Protein 6FXD (pdb70)

Foldseek 3Di:
DDDDDDDFQKKKKKWKKQFPPVLQVVVVVCLVVLCVQLVPQPFWDDWDWDDDDRIIMIITMGRHLVSVVVSCVSCVVVCVVCVPGTDTPAMEMEGAPVRVVVVCVVCVVVVHHYHHDDDDDDDVVPPD/DAKKKKKWKKQFDPVLQVVVVVCLVVLVVQLVVQPQWDAWDWDDDRRIIMIITMGNHLVSVVVSCVSCVVVCVVCVVGIDGPAMEMEGAPVRVVVVCVVCVVVVHHYHHDDDDDDDPVDDD

Sequence (249 aa):
VLFQGPMNRTCMAMPYFEIPERHLEAFKAYCAVFIEKTSKEPGCLYYGFSSFNGTQGHCREVYSDAQGLLNHLVNIAELNSEAFHLASIVRYEVHGPREELDKLRGPLAFMKPQFFELEQCFSRPSVVANRTCMAMPYFEIPERHLEAFKAYCAVFIEKTSKEPGCLYYGFSFNGTQGHCREVYSDAQGLLNHLVNIAELNSEAFHLASIVRYEVHGPREELDKLRGPLAFMKPQFFELEQCFSRPSVVA

B-factor: mean 35.32, std 12.67, range [17.77, 85.14]

Radius of gyration: 17.62 Å; Cα contacts (8 Å, |Δi|>4): 506; chains: 2; bounding box: 43×40×52 Å

Secondary structure (DSSP, 8-state):
-----PPP--EEEEEEEE--GGGHHHHHHHHHHHHHHHTT-TTEEEEEEEEETTEEEEEEEESSHHHHHHHHHHHHHHHHHSGGG-EEEEEEEEE-HHHHTTTTTTTGGG--EEEEEEEEEE-TTT--/---EEEEEEEE--GGGHHHHHHHHHHHHHHHTT-TTEEEEEEEEETTEEEEEEEESSHHHHHHHHHHTHHHHHHHTTS-EEEEEEEEE-HHHHTTTTTTTGGG--EEEEEEEEEE-TT---

InterPro domains:
  IPR011008 Dimeric alpha-beta barrel [SSF54909] (8-65)

Structure (mmCIF, N/CA/C/O backbone):
data_6FXD
#
_entry.id   6FXD
#
_cell.length_a   42.330
_cell.length_b   80.090
_cell.length_c   78.820
_cell.angle_alpha   90.00
_cell.angle_beta   101.26
_cell.angle_gamma   90.00
#
_symmetry.space_group_name_H-M   'C 1 2 1'
#
loop_
_entity.id
_entity.type
_entity.pdbx_description
1 polymer MupZ
2 water water
#
loop_
_atom_site.group_PDB
_atom_site.id
_atom_site.type_symbol
_atom_site.label_atom_id
_atom_site.label_alt_id
_atom_site.label_comp_id
_atom_site.label_asym_id
_atom_site.label_entity_id
_atom_site.label_seq_id
_atom_site.pdbx_PDB_ins_code
_atom_site.Cartn_x
_atom_site.Cartn_y
_atom_site.Cartn_z
_atom_site.occupancy
_atom_site.B_iso_or_equiv
_atom_site.auth_seq_id
_atom_site.auth_comp_id
_atom_site.auth_asym_id
_atom_site.auth_atom_id
_atom_site.pdbx_PDB_model_num
ATOM 1 N N . VAL A 1 14 ? 47.324 19.988 121.241 1.00 46.96 -5 VAL A N 1
ATOM 2 C CA . VAL A 1 14 ? 45.962 19.470 121.315 1.00 43.49 -5 VAL A CA 1
ATOM 3 C C . VAL A 1 14 ? 45.786 18.299 120.353 1.00 39.32 -5 VAL A C 1
ATOM 4 O O . VAL A 1 14 ? 46.318 18.317 119.243 1.00 39.44 -5 VAL A O 1
ATOM 8 N N . LEU A 1 15 ? 45.055 17.271 120.786 1.00 35.33 -4 LEU A N 1
ATOM 9 C CA . LEU A 1 15 ? 44.972 16.015 120.048 1.00 33.21 -4 LEU A CA 1
ATOM 10 C C . LEU A 1 15 ? 43.543 15.496 120.097 1.00 32.65 -4 LEU A C 1
ATOM 11 O O . LEU A 1 15 ? 42.978 15.337 121.182 1.00 31.48 -4 LEU A O 1
ATOM 16 N N . PHE A 1 16 ? 42.961 15.248 118.922 1.00 30.92 -3 PHE A N 1
ATOM 17 C CA . PHE A 1 16 ? 41.635 14.657 118.796 1.00 32.39 -3 PHE A CA 1
ATOM 18 C C . PHE A 1 16 ? 41.752 13.248 118.231 1.00 31.87 -3 PHE A C 1
ATOM 19 O O . PHE A 1 16 ? 42.466 13.025 117.248 1.00 32.48 -3 PHE A O 1
ATOM 27 N N . GLN A 1 17 ? 41.031 12.306 118.843 1.00 29.53 -2 GLN A N 1
ATOM 28 C CA . GLN A 1 17 ? 41.111 10.896 118.485 1.00 28.43 -2 GLN A CA 1
ATOM 29 C C . GLN A 1 17 ? 39.707 10.304 118.499 1.00 27.69 -2 GLN A C 1
ATOM 30 O O . GLN A 1 17 ? 38.896 10.631 119.365 1.00 28.34 -2 GLN A O 1
ATOM 36 N N . GLY A 1 18 ? 39.415 9.435 117.537 1.00 29.04 -1 GLY A N 1
ATOM 37 C CA . GLY A 1 18 ? 38.122 8.809 117.473 1.00 29.18 -1 GLY A CA 1
ATOM 38 C C . GLY A 1 18 ? 38.031 7.867 116.294 1.00 29.33 -1 GLY A C 1
ATOM 39 O O . GLY A 1 18 ? 38.952 7.765 115.484 1.00 30.14 -1 GLY A O 1
ATOM 40 N N . PRO A 1 19 ? 36.913 7.163 116.178 1.00 28.89 0 PRO A N 1
ATOM 41 C CA . PRO A 1 19 ? 36.809 6.105 115.166 1.00 29.34 0 PRO A CA 1
ATOM 42 C C . PRO A 1 19 ? 36.699 6.662 113.757 1.00 28.96 0 PRO A C 1
ATOM 43 O O . PRO A 1 19 ? 36.175 7.756 113.529 1.00 29.79 0 PRO A O 1
ATOM 47 N N . MET A 1 20 ? 37.221 5.892 112.809 1.00 28.90 1 MET A N 1
ATOM 48 C CA . MET A 1 20 ? 37.094 6.263 111.409 1.00 30.06 1 MET A CA 1
ATOM 49 C C . MET A 1 20 ? 35.680 5.993 110.920 1.00 29.38 1 MET A C 1
ATOM 50 O O . MET A 1 20 ? 34.934 5.202 111.501 1.00 30.39 1 MET A O 1
ATOM 55 N N . ASN A 1 21 ? 35.319 6.660 109.827 1.00 28.72 2 ASN A N 1
ATOM 56 C CA . ASN A 1 21 ? 34.099 6.292 109.126 1.00 30.00 2 ASN A CA 1
ATOM 57 C C . ASN A 1 21 ? 34.223 4.862 108.613 1.00 29.73 2 ASN A C 1
ATOM 58 O O . ASN A 1 21 ? 35.321 4.363 108.360 1.00 31.48 2 ASN A O 1
ATOM 63 N N . ARG A 1 22 ? 33.079 4.207 108.421 1.00 28.21 3 ARG A N 1
ATOM 64 C CA . ARG A 1 22 ? 33.073 2.862 107.860 1.00 28.38 3 ARG A CA 1
ATOM 65 C C . ARG A 1 22 ? 33.295 2.843 106.352 1.00 26.37 3 ARG A C 1
ATOM 66 O O . ARG A 1 22 ? 33.432 1.758 105.784 1.00 25.86 3 ARG A O 1
ATOM 74 N N . THR A 1 23 ? 33.335 4.011 105.712 1.00 24.88 4 THR A N 1
ATOM 75 C CA . THR A 1 23 ? 33.449 4.114 104.260 1.00 24.94 4 THR A CA 1
ATOM 76 C C . THR A 1 23 ? 34.648 3.329 103.743 1.00 24.48 4 THR A C 1
ATOM 77 O O . THR A 1 23 ? 35.742 3.385 104.313 1.00 25.80 4 THR A O 1
ATOM 81 N N . CYS A 1 24 ? 34.440 2.599 102.650 1.00 24.22 5 CYS A N 1
ATOM 82 C CA . CYS A 1 24 ? 35.494 1.884 101.948 1.00 24.83 5 CYS A CA 1
ATOM 83 C C . CYS A 1 24 ? 35.540 2.349 100.504 1.00 24.86 5 CYS A C 1
ATOM 84 O O . CYS A 1 24 ? 34.499 2.642 99.898 1.00 26.01 5 CYS A O 1
ATOM 87 N N . MET A 1 25 ? 36.742 2.417 99.942 1.00 23.80 6 MET A N 1
ATOM 88 C CA . MET A 1 25 ? 36.940 2.835 98.559 1.00 23.70 6 MET A CA 1
ATOM 89 C C . MET A 1 25 ? 37.710 1.751 97.820 1.00 22.93 6 MET A C 1
ATOM 90 O O . MET A 1 25 ? 38.734 1.266 98.313 1.00 26.89 6 MET A O 1
ATOM 95 N N . ALA A 1 26 ? 37.207 1.354 96.652 1.00 21.54 7 ALA A N 1
ATOM 96 C CA . ALA A 1 26 ? 37.885 0.408 95.781 1.00 21.42 7 ALA A CA 1
ATOM 97 C C . ALA A 1 26 ? 38.335 1.143 94.528 1.00 19.11 7 ALA A C 1
ATOM 98 O O . ALA A 1 26 ? 37.615 2.009 94.017 1.00 20.40 7 ALA A O 1
ATOM 100 N N . MET A 1 27 ? 39.530 0.822 94.035 1.00 20.41 8 MET A N 1
ATOM 101 C CA . MET A 1 27 ? 40.065 1.457 92.831 1.00 20.25 8 MET A CA 1
ATOM 102 C C . MET A 1 27 ? 40.719 0.417 91.933 1.00 20.49 8 MET A C 1
ATOM 103 O O . MET A 1 27 ? 41.902 0.091 92.116 1.00 21.43 8 MET A O 1
ATOM 108 N N . PRO A 1 28 ? 39.999 -0.120 90.956 1.00 19.08 9 PRO A N 1
ATOM 109 C CA . PRO A 1 28 ? 40.661 -0.877 89.890 1.00 19.57 9 PRO A CA 1
ATOM 110 C C . PRO A 1 28 ? 41.298 0.056 88.874 1.00 18.93 9 PRO A C 1
ATOM 111 O O . PRO A 1 28 ? 40.739 1.105 88.539 1.00 19.84 9 PRO A O 1
ATOM 115 N N . TYR A 1 29 ? 42.490 -0.329 88.405 1.00 18.75 10 TYR A N 1
ATOM 116 C CA . TYR A 1 29 ? 43.210 0.346 87.331 1.00 19.21 10 TYR A CA 1
ATOM 117 C C . TYR A 1 29 ? 43.224 -0.598 86.136 1.00 19.84 10 TYR A C 1
ATOM 118 O O . TYR A 1 29 ? 43.592 -1.772 86.278 1.00 21.79 10 TYR A O 1
ATOM 127 N N . PHE A 1 30 ? 42.833 -0.090 84.973 1.00 20.17 11 PHE A N 1
ATOM 128 C CA . PHE A 1 30 ? 42.644 -0.900 83.776 1.00 20.16 11 PHE A CA 1
ATOM 129 C C . PHE A 1 30 ? 43.704 -0.576 82.735 1.00 21.47 11 PHE A C 1
ATOM 130 O O . PHE A 1 30 ? 44.022 0.595 82.503 1.00 23.24 11 PHE A O 1
ATOM 138 N N . GLU A 1 31 ? 44.234 -1.614 82.100 1.00 21.63 12 GLU A N 1
ATOM 139 C CA . GLU A 1 31 ? 45.037 -1.469 80.896 1.00 25.29 12 GLU A CA 1
ATOM 140 C C . GLU A 1 31 ? 44.099 -1.790 79.736 1.00 22.67 12 GLU A C 1
ATOM 141 O O . GLU A 1 31 ? 43.667 -2.932 79.602 1.00 23.97 12 GLU A O 1
ATOM 147 N N . ILE A 1 32 ? 43.797 -0.796 78.910 1.00 22.46 13 ILE A N 1
ATOM 148 C CA . ILE A 1 32 ? 42.795 -0.914 77.846 1.00 21.40 13 ILE A CA 1
ATOM 149 C C . ILE A 1 32 ? 43.527 -0.829 76.509 1.00 22.68 13 ILE A C 1
ATOM 150 O O . ILE A 1 32 ? 44.125 0.214 76.211 1.00 24.04 13 ILE A O 1
ATOM 155 N N . PRO A 1 33 ? 43.530 -1.881 75.685 1.00 22.82 14 PRO A N 1
ATOM 156 C CA . PRO A 1 33 ? 44.073 -1.744 74.325 1.00 23.98 14 PRO A CA 1
ATOM 157 C C . PRO A 1 33 ? 43.403 -0.590 73.594 1.00 25.01 14 PRO A C 1
ATOM 158 O O . PRO A 1 33 ? 42.198 -0.368 73.727 1.00 24.31 14 PRO A O 1
ATOM 162 N N . GLU A 1 34 ? 44.203 0.163 72.832 1.00 23.75 15 GLU A N 1
ATOM 163 C CA . GLU A 1 34 ? 43.651 1.314 72.119 1.00 26.78 15 GLU A CA 1
ATOM 164 C C . GLU A 1 34 ? 42.446 0.925 71.266 1.00 26.31 15 GLU A C 1
ATOM 165 O O . GLU A 1 34 ? 41.462 1.670 71.194 1.00 26.47 15 GLU A O 1
ATOM 171 N N . ARG A 1 35 ? 42.499 -0.246 70.623 1.00 25.53 16 ARG A N 1
ATOM 172 C CA . ARG A 1 35 ? 41.407 -0.670 69.752 1.00 27.35 16 ARG A CA 1
ATOM 173 C C . ARG A 1 35 ? 40.113 -0.925 70.515 1.00 24.32 16 ARG A C 1
ATOM 174 O O . ARG A 1 35 ? 39.045 -0.993 69.894 1.00 26.95 16 ARG A O 1
ATOM 182 N N . HIS A 1 36 ? 40.167 -1.041 71.839 1.00 23.32 17 HIS A N 1
ATOM 183 C CA . HIS A 1 36 ? 38.999 -1.279 72.674 1.00 22.70 17 HIS A CA 1
ATOM 184 C C . HIS A 1 36 ? 38.604 -0.069 73.512 1.00 21.30 17 HIS A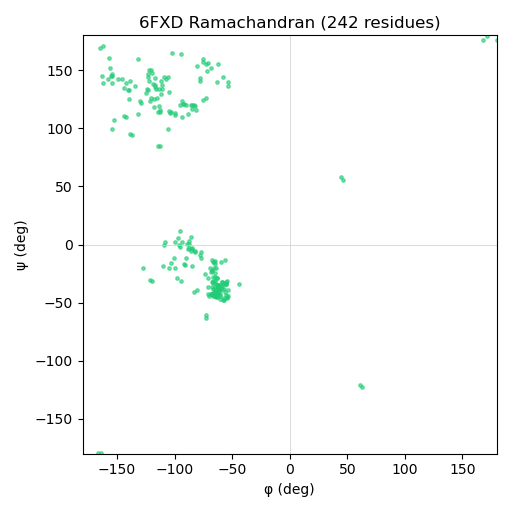 C 1
ATOM 185 O O . HIS A 1 36 ? 37.630 -0.154 74.268 1.00 22.87 17 HIS A O 1
ATOM 192 N N . LEU A 1 37 ? 39.338 1.046 73.417 1.00 21.91 18 LEU A N 1
ATOM 193 C CA . LEU A 1 37 ? 39.133 2.148 74.353 1.00 20.70 18 LEU A CA 1
ATOM 194 C C . LEU A 1 37 ? 37.734 2.748 74.232 1.00 22.26 18 LEU A C 1
ATOM 195 O O . LEU A 1 37 ? 37.082 3.027 75.241 1.00 22.19 18 LEU A O 1
ATOM 200 N N . GLU A 1 38 ? 37.248 2.948 73.001 1.00 22.34 19 GLU A N 1
ATOM 201 C CA . GLU A 1 38 ? 35.928 3.571 72.849 1.00 23.91 19 GLU A CA 1
ATOM 202 C C . GLU A 1 38 ? 34.809 2.630 73.288 1.00 23.70 19 GLU A C 1
ATOM 203 O O . GLU A 1 38 ? 33.806 3.069 73.875 1.00 22.54 19 GLU A O 1
ATOM 209 N N . ALA A 1 39 ? 34.968 1.334 73.021 1.00 21.44 20 ALA A N 1
ATOM 210 C CA . ALA A 1 39 ? 34.008 0.359 73.525 1.00 22.94 20 ALA A CA 1
ATOM 211 C C . ALA A 1 39 ? 34.020 0.314 75.052 1.00 21.04 20 ALA A C 1
ATOM 212 O O . ALA A 1 39 ? 32.964 0.206 75.685 1.00 22.19 20 ALA A O 1
ATOM 214 N N . PHE A 1 40 ? 35.211 0.349 75.662 1.00 20.13 21 PHE A N 1
ATOM 215 C CA . PHE A 1 40 ? 35.288 0.400 77.116 1.00 19.44 21 PHE A CA 1
ATOM 216 C C . PHE A 1 40 ? 34.531 1.602 77.667 1.00 21.05 21 PHE A C 1
ATOM 217 O O . PHE A 1 40 ? 33.736 1.472 78.602 1.00 19.87 21 PHE A O 1
ATOM 225 N N . LYS A 1 41 ? 34.758 2.783 77.083 1.00 20.77 22 LYS A N 1
ATOM 226 C CA . LYS A 1 41 ? 34.061 3.980 77.547 1.00 20.08 22 LYS A CA 1
ATOM 227 C C . LYS A 1 41 ? 32.543 3.865 77.382 1.00 21.41 22 LYS A C 1
ATOM 228 O O . LYS A 1 41 ? 31.780 4.337 78.232 1.00 22.78 22 LYS A O 1
ATOM 234 N N . ALA A 1 42 ? 32.081 3.238 76.297 1.00 21.28 23 ALA A N 1
ATOM 235 C CA . ALA A 1 42 ? 30.644 3.027 76.128 1.00 22.05 23 ALA A CA 1
ATOM 236 C C . ALA A 1 42 ? 30.089 2.134 77.235 1.00 22.38 23 ALA A C 1
ATOM 237 O O . ALA A 1 42 ? 29.006 2.402 77.784 1.00 23.48 23 ALA A O 1
ATOM 239 N N . TYR A 1 43 ? 30.790 1.039 77.544 1.00 22.80 24 TYR A N 1
ATOM 240 C CA . TYR A 1 43 ? 30.321 0.144 78.596 1.00 22.67 24 TYR A CA 1
ATOM 241 C C . TYR A 1 43 ? 30.316 0.811 79.961 1.00 21.90 24 TYR A C 1
ATOM 242 O O . TYR A 1 43 ? 29.629 0.350 80.866 1.00 22.48 24 TYR A O 1
ATOM 251 N N . CYS A 1 44 ? 31.148 1.834 80.161 1.00 22.10 25 CYS A N 1
ATOM 252 C CA . CYS A 1 44 ? 31.139 2.516 81.449 1.00 21.34 25 CYS A CA 1
ATOM 253 C C . CYS A 1 44 ? 29.749 3.032 81.798 1.00 21.19 25 CYS A C 1
ATOM 254 O O . CYS A 1 44 ? 29.364 3.021 82.970 1.00 22.41 25 CYS A O 1
ATOM 257 N N . ALA A 1 45 ? 28.963 3.457 80.785 1.00 21.27 26 ALA A N 1
ATOM 258 C CA . ALA A 1 45 ? 27.600 3.914 81.043 1.00 21.08 26 ALA A CA 1
ATOM 259 C C . ALA A 1 45 ? 26.736 2.774 81.556 1.00 21.81 26 ALA A C 1
ATOM 260 O O . ALA A 1 45 ? 25.887 2.970 82.430 1.00 21.15 26 ALA A O 1
ATOM 262 N N . VAL A 1 46 ? 26.966 1.566 81.034 1.00 20.02 27 VAL A N 1
ATOM 263 C CA . VAL A 1 46 ? 26.230 0.395 81.488 1.00 20.13 27 VAL A CA 1
ATOM 264 C C . VAL A 1 46 ? 26.586 0.065 82.937 1.00 19.74 27 VAL A C 1
ATOM 265 O O . VAL A 1 46 ? 25.702 -0.228 83.757 1.00 21.28 27 VAL A O 1
ATOM 269 N N . PHE A 1 47 ? 27.885 0.109 83.280 1.00 18.90 28 PHE A N 1
ATOM 270 C CA . PHE A 1 47 ? 28.265 -0.203 84.649 1.00 20.11 28 PHE A CA 1
ATOM 271 C C . PHE A 1 47 ? 27.773 0.854 85.623 1.00 19.74 28 PHE A C 1
ATOM 272 O O . PHE A 1 47 ? 27.371 0.521 86.738 1.00 20.45 28 PHE A O 1
ATOM 280 N N . ILE A 1 48 ? 27.786 2.128 85.218 1.00 19.32 29 ILE A N 1
ATOM 281 C CA . ILE A 1 48 ? 27.280 3.185 86.088 1.00 21.03 29 ILE A CA 1
ATOM 282 C C . ILE A 1 48 ? 25.784 3.010 86.334 1.00 22.57 29 ILE A C 1
ATOM 283 O O . ILE A 1 48 ? 25.290 3.172 87.454 1.00 22.71 29 ILE A O 1
ATOM 288 N N . GLU A 1 49 ? 25.025 2.712 85.283 1.00 23.10 30 GLU A N 1
ATOM 289 C CA . GLU A 1 49 ? 23.596 2.546 85.493 1.00 23.29 30 GLU A CA 1
ATOM 290 C C . GLU A 1 49 ? 23.310 1.415 86.466 1.00 23.48 30 GLU A C 1
ATOM 291 O O . GLU A 1 49 ? 22.434 1.534 87.337 1.00 24.32 30 GLU A O 1
ATOM 297 N N . LYS A 1 50 ? 24.003 0.289 86.298 1.00 22.74 31 LYS A N 1
ATOM 298 C CA . LYS A 1 50 ? 23.766 -0.859 87.164 1.00 24.35 31 LYS A CA 1
ATOM 299 C C . LYS A 1 50 ? 24.134 -0.533 88.608 1.00 23.98 31 LYS A C 1
ATOM 300 O O . LYS A 1 50 ? 23.386 -0.854 89.536 1.00 24.98 31 LYS A O 1
ATOM 306 N N . THR A 1 51 ? 25.270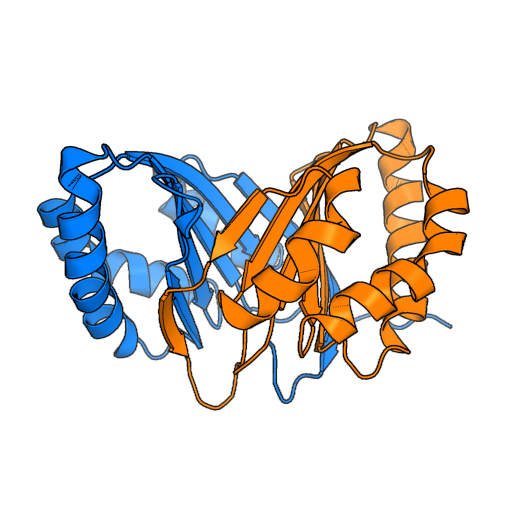 0.145 88.800 1.00 21.05 32 THR A N 1
ATOM 307 C CA . THR A 1 51 ? 25.756 0.426 90.151 1.00 20.16 32 THR A CA 1
ATOM 308 C C . THR A 1 51 ? 24.927 1.505 90.836 1.00 23.47 32 THR A C 1
ATOM 309 O O . THR A 1 51 ? 24.827 1.519 92.066 1.00 25.26 32 THR A O 1
ATOM 313 N N . SER A 1 52 ? 24.281 2.378 90.063 1.00 25.30 33 SER A N 1
ATOM 314 C CA . SER A 1 52 ? 23.537 3.483 90.657 1.00 29.68 33 SER A CA 1
ATOM 315 C C . SER A 1 52 ? 22.327 3.029 91.456 1.00 30.28 33 SER A C 1
ATOM 316 O O . SER A 1 52 ? 21.792 3.826 92.236 1.00 33.60 33 SER A O 1
ATOM 319 N N . LYS A 1 53 ? 21.887 1.785 91.290 1.00 29.39 34 LYS A N 1
ATOM 320 C CA . LYS A 1 53 ? 20.766 1.247 92.044 1.00 30.58 34 LYS A CA 1
ATOM 321 C C . LYS A 1 53 ? 21.188 0.599 93.359 1.00 28.92 34 LYS A C 1
ATOM 322 O O . LYS A 1 53 ? 20.331 0.088 94.084 1.00 32.10 34 LYS A O 1
ATOM 328 N N . GLU A 1 54 ? 22.479 0.598 93.676 1.00 26.70 35 GLU A N 1
ATOM 329 C CA . GLU A 1 54 ? 22.955 0.020 94.931 1.00 25.52 35 GLU A CA 1
ATOM 330 C C . GLU A 1 54 ? 22.808 1.025 96.066 1.00 27.56 35 GLU A C 1
ATOM 331 O O . GLU A 1 54 ? 23.459 2.086 96.032 1.00 26.22 35 GLU A O 1
ATOM 337 N N . PRO A 1 55 ? 22.042 0.709 97.114 1.00 28.29 36 PRO A N 1
ATOM 338 C CA . PRO A 1 55 ? 21.915 1.650 98.239 1.00 30.28 36 PRO A CA 1
ATOM 339 C C . PRO A 1 55 ? 23.230 1.988 98.903 1.00 29.56 36 PRO A C 1
ATOM 340 O O . PRO A 1 55 ? 23.391 3.111 99.398 1.00 31.41 36 PRO A O 1
ATOM 344 N N . GLY A 1 56 ? 24.173 1.053 98.926 1.00 27.02 37 GLY A N 1
ATOM 345 C CA . GLY A 1 56 ? 25.445 1.240 99.582 1.00 26.40 37 GLY A CA 1
ATOM 346 C C . GLY A 1 56 ? 26.491 1.985 98.786 1.00 25.69 37 GLY A C 1
ATOM 347 O O . GLY A 1 56 ? 27.572 2.264 99.309 1.00 27.37 37 GLY A O 1
ATOM 348 N N . CYS A 1 57 ? 26.227 2.322 97.528 1.00 23.94 38 CYS A N 1
ATOM 349 C CA . CYS A 1 57 ? 27.213 3.003 96.698 1.00 22.70 38 CYS A CA 1
ATOM 350 C C . CYS A 1 57 ? 27.021 4.516 96.789 1.00 24.12 38 CYS A C 1
ATOM 351 O O . CYS A 1 57 ? 25.944 5.030 96.477 1.00 26.13 38 CYS A O 1
ATOM 354 N N . LEU A 1 58 ? 28.064 5.220 97.230 1.00 22.74 39 LEU A N 1
ATOM 355 C CA . LEU A 1 58 ? 28.034 6.670 97.376 1.00 22.38 39 LEU A CA 1
ATOM 356 C C . LEU A 1 58 ? 28.657 7.413 96.203 1.00 22.93 39 LEU A C 1
ATOM 357 O O . LEU A 1 58 ? 28.287 8.564 95.949 1.00 24.68 39 LEU A O 1
ATOM 362 N N . TYR A 1 59 ? 29.624 6.808 95.517 1.00 21.61 40 TYR A N 1
ATOM 363 C CA . TYR A 1 59 ? 30.295 7.445 94.395 1.00 22.15 40 TYR A CA 1
ATOM 364 C C . TYR A 1 59 ? 30.822 6.349 93.482 1.00 20.16 40 TYR A C 1
ATOM 365 O O . TYR A 1 59 ? 31.343 5.344 93.961 1.00 21.04 40 TYR A O 1
ATOM 374 N N . TYR A 1 60 ? 30.687 6.543 92.170 1.00 21.09 41 TYR A N 1
ATOM 375 C CA . TYR A 1 60 ? 31.169 5.546 91.213 1.00 20.76 41 TYR A CA 1
ATOM 376 C C . TYR A 1 60 ? 31.504 6.308 89.933 1.00 20.94 41 TYR A C 1
ATOM 377 O O . TYR A 1 60 ? 30.592 6.742 89.215 1.00 23.89 41 TYR A O 1
ATOM 386 N N . GLY A 1 61 ? 32.785 6.471 89.635 1.00 20.28 42 GLY A N 1
ATOM 387 C CA . GLY A 1 61 ? 33.186 7.292 88.504 1.00 21.41 42 GLY A CA 1
ATOM 388 C C . GLY A 1 61 ? 34.429 6.776 87.810 1.00 19.67 42 GLY A C 1
ATOM 389 O O . GLY A 1 61 ? 35.371 6.307 88.457 1.00 21.73 42 GLY A O 1
ATOM 390 N N . PHE A 1 62 ? 34.443 6.897 86.481 1.00 19.59 43 PHE A N 1
ATOM 391 C CA . PHE A 1 62 ? 35.536 6.420 85.639 1.00 18.18 43 PHE A CA 1
ATOM 392 C C . PHE A 1 62 ? 36.374 7.592 85.139 1.00 18.19 43 PHE A C 1
ATOM 393 O O . PHE A 1 62 ? 35.831 8.604 84.674 1.00 19.96 43 PHE A O 1
ATOM 401 N N A SER A 1 63 ? 37.697 7.437 85.196 0.65 17.89 44 SER A N 1
ATOM 402 N N B SER A 1 63 ? 37.695 7.436 85.196 0.35 18.25 44 SER A N 1
ATOM 403 C CA A SER A 1 63 ? 38.649 8.445 84.736 0.65 17.77 44 SER A CA 1
ATOM 404 C CA B SER A 1 63 ? 38.638 8.450 84.738 0.35 18.25 44 SER A CA 1
ATOM 405 C C A SER A 1 63 ? 39.713 7.778 83.875 0.65 19.00 44 SER A C 1
ATOM 406 C C B SER A 1 63 ? 39.726 7.785 83.899 0.35 18.77 44 SER A C 1
ATOM 407 O O A SER A 1 63 ? 39.917 6.567 83.945 0.65 18.69 44 SER A O 1
ATOM 408 O O B SER A 1 63 ? 39.942 6.576 83.982 0.35 18.75 44 SER A O 1
ATOM 413 N N . PHE A 1 64 ? 40.416 8.585 83.082 1.00 18.39 45 PHE A N 1
ATOM 414 C CA . PHE A 1 64 ? 41.351 8.051 82.096 1.00 17.99 45 PHE A CA 1
ATOM 415 C C . PHE A 1 64 ? 42.621 8.878 82.011 1.00 21.02 45 PHE A C 1
ATOM 416 O O . PHE A 1 64 ? 42.583 10.114 82.017 1.00 21.48 45 PHE A O 1
ATOM 424 N N . ASN A 1 65 ? 43.746 8.169 81.969 1.00 22.56 46 ASN A N 1
ATOM 425 C CA . ASN A 1 65 ? 45.059 8.713 81.653 1.00 24.28 46 ASN A CA 1
ATOM 426 C C . ASN A 1 65 ? 45.432 8.035 80.336 1.00 24.73 46 ASN A C 1
ATOM 427 O O . ASN A 1 65 ? 46.111 7.005 80.324 1.00 24.79 46 ASN A O 1
ATOM 432 N N . GLY A 1 66 ? 44.962 8.604 79.230 1.00 25.41 47 GLY A N 1
ATOM 433 C CA . GLY A 1 66 ? 45.089 7.949 77.934 1.00 24.79 47 GLY A CA 1
ATOM 434 C C . GLY A 1 66 ? 44.369 6.608 77.926 1.00 24.79 47 GLY A C 1
ATOM 435 O O . GLY A 1 66 ? 43.152 6.523 78.136 1.00 25.28 47 GLY A O 1
ATOM 436 N N . THR A 1 67 ? 45.101 5.524 77.660 1.00 23.73 48 THR A N 1
ATOM 437 C CA . THR A 1 67 ? 44.510 4.189 77.683 1.00 22.74 48 THR A CA 1
ATOM 438 C C . THR A 1 67 ? 44.539 3.540 79.069 1.00 22.00 48 THR A C 1
ATOM 439 O O . THR A 1 67 ? 44.130 2.383 79.210 1.00 25.45 48 THR A O 1
ATOM 443 N N . GLN A 1 68 ? 45.017 4.248 80.093 1.00 21.76 49 GLN A N 1
ATOM 444 C CA . GLN A 1 68 ? 44.956 3.747 81.463 1.00 21.91 49 GLN A CA 1
ATOM 445 C C . GLN A 1 68 ? 43.624 4.184 82.064 1.00 21.63 49 GLN A C 1
ATOM 446 O O . GLN A 1 68 ? 43.402 5.374 82.287 1.00 24.00 49 GLN A O 1
ATOM 452 N N . GLY A 1 69 ? 42.735 3.235 82.322 1.00 20.90 50 GLY A N 1
ATOM 453 C CA . GLY A 1 69 ? 41.462 3.543 82.923 1.00 19.68 50 GLY A CA 1
ATOM 454 C C . GLY A 1 69 ? 41.487 3.375 84.431 1.00 19.09 50 GLY A C 1
ATOM 455 O O . GLY A 1 69 ? 42.385 2.749 84.991 1.00 20.30 50 GLY A O 1
ATOM 456 N N . HIS A 1 70 ? 40.476 3.941 85.080 1.00 18.60 51 HIS A N 1
ATOM 457 C CA . HIS A 1 70 ? 40.398 3.879 86.536 1.00 18.58 51 HIS A CA 1
ATOM 458 C C . HIS A 1 70 ? 38.942 4.035 86.947 1.00 18.87 51 HIS A C 1
ATOM 459 O O . HIS A 1 70 ? 38.197 4.781 86.303 1.00 20.52 51 HIS A O 1
ATOM 466 N N . CYS A 1 71 ? 38.536 3.344 88.010 1.00 19.20 52 CYS A N 1
ATOM 467 C CA . CYS A 1 71 ? 37.240 3.584 88.629 1.00 18.59 52 CYS A CA 1
ATOM 468 C C . CYS A 1 71 ? 37.446 3.936 90.095 1.00 18.79 52 CYS A C 1
ATOM 469 O O . CYS A 1 71 ? 38.212 3.262 90.790 1.00 20.28 52 CYS A O 1
ATOM 472 N N . ARG A 1 72 ? 36.781 4.993 90.560 1.00 19.51 53 ARG A N 1
ATOM 473 C CA . ARG A 1 72 ? 36.769 5.354 91.979 1.00 20.49 53 ARG A CA 1
ATOM 474 C C . ARG A 1 72 ? 35.410 4.918 92.517 1.00 20.00 53 ARG A C 1
ATOM 475 O O . ARG A 1 72 ? 34.378 5.440 92.089 1.00 20.87 53 ARG A O 1
ATOM 483 N N . GLU A 1 73 ? 35.401 3.929 93.409 1.00 19.44 54 GLU A N 1
ATOM 484 C CA . GLU A 1 73 ? 34.181 3.340 93.940 1.00 20.07 54 GLU A CA 1
ATOM 485 C C . GLU A 1 73 ? 34.163 3.580 95.439 1.00 20.08 54 GLU A C 1
ATOM 486 O O . GLU A 1 73 ? 35.041 3.091 96.149 1.00 23.05 54 GLU A O 1
ATOM 492 N N . VAL A 1 74 ? 33.164 4.301 95.925 1.00 19.81 55 VAL A N 1
ATOM 493 C CA . VAL A 1 74 ? 33.058 4.630 97.344 1.00 20.29 55 VAL A CA 1
ATOM 494 C C . VAL A 1 74 ? 31.776 4.014 97.881 1.00 19.00 55 VAL A C 1
ATOM 495 O O . VAL A 1 74 ? 30.691 4.272 97.342 1.00 21.72 55 VAL A O 1
ATOM 499 N N . TYR A 1 75 ? 31.895 3.208 98.941 1.00 21.24 56 TYR A N 1
ATOM 500 C CA . TYR A 1 75 ? 30.771 2.491 99.522 1.00 22.64 56 TYR A CA 1
ATOM 501 C C . TYR A 1 75 ? 30.628 2.871 100.987 1.00 22.15 56 TYR A C 1
ATOM 502 O O . TYR A 1 75 ? 31.611 3.189 101.653 1.00 23.85 56 TYR A O 1
ATOM 511 N N . SER A 1 76 ? 29.398 2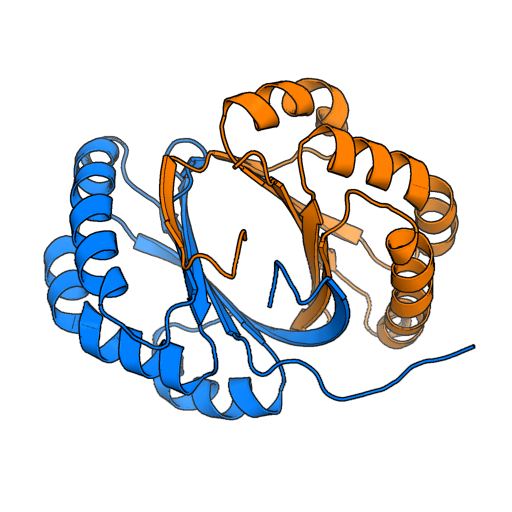.833 101.496 1.00 24.40 57 SER A N 1
ATOM 512 C CA . SER A 1 76 ? 29.192 3.278 102.871 1.00 26.19 57 SER A CA 1
ATOM 513 C C . SER A 1 76 ? 29.844 2.353 103.896 1.00 27.16 57 SER A C 1
ATOM 514 O O . SER A 1 76 ? 30.102 2.794 105.023 1.00 28.84 57 SER A O 1
ATOM 517 N N . ASP A 1 77 ? 30.085 1.089 103.544 1.00 25.80 58 ASP A N 1
ATOM 518 C CA . ASP A 1 77 ? 30.784 0.142 104.410 1.00 27.19 58 ASP A CA 1
ATOM 519 C C . ASP A 1 77 ? 31.241 -1.041 103.559 1.00 25.73 58 ASP A C 1
ATOM 520 O O . ASP A 1 77 ? 31.005 -1.084 102.349 1.00 26.19 58 ASP A O 1
ATOM 525 N N . ALA A 1 78 ? 31.891 -2.014 104.212 1.00 27.97 59 ALA A N 1
ATOM 526 C CA . ALA A 1 78 ? 32.427 -3.166 103.493 1.00 27.32 59 ALA A CA 1
ATOM 527 C C . ALA A 1 78 ? 31.314 -3.956 102.824 1.00 26.90 59 ALA A C 1
ATOM 528 O O . ALA A 1 78 ? 31.485 -4.456 101.706 1.00 26.29 59 ALA A O 1
ATOM 530 N N . GLN A 1 79 ? 30.167 -4.071 103.497 1.00 27.61 60 GLN A N 1
ATOM 531 C CA . GLN A 1 79 ? 29.026 -4.770 102.920 1.00 28.41 60 GLN A CA 1
ATOM 532 C C . GLN A 1 79 ? 28.590 -4.141 101.601 1.00 28.45 60 GLN A C 1
ATOM 533 O O . GLN A 1 79 ? 28.179 -4.856 100.681 1.00 27.42 60 GLN A O 1
ATOM 539 N N . GLY A 1 80 ? 28.678 -2.815 101.479 1.00 27.05 61 GLY A N 1
ATOM 540 C CA . GLY A 1 80 ? 28.342 -2.187 100.208 1.00 26.05 61 GLY A CA 1
ATOM 541 C C . GLY A 1 80 ? 29.231 -2.663 99.075 1.00 23.46 61 GLY A C 1
ATOM 542 O O . GLY A 1 80 ? 28.765 -2.874 97.949 1.00 23.36 61 GLY A O 1
ATOM 543 N N . LEU A 1 81 ? 30.529 -2.815 99.345 1.00 23.19 62 LEU A N 1
ATOM 544 C CA . LEU A 1 81 ? 31.444 -3.303 98.315 1.00 23.50 62 LEU A CA 1
ATOM 545 C C . LEU A 1 81 ? 31.126 -4.749 97.954 1.00 23.49 62 LEU A C 1
ATOM 546 O O . LEU A 1 81 ? 31.120 -5.112 96.771 1.00 23.60 62 LEU A O 1
ATOM 551 N N . LEU A 1 82 ? 30.826 -5.581 98.953 1.00 24.31 63 LEU A N 1
ATOM 552 C CA . LEU A 1 82 ? 30.429 -6.953 98.659 1.00 23.80 63 LEU A CA 1
ATOM 553 C C . LEU A 1 82 ? 29.137 -6.985 97.850 1.00 23.66 63 LEU A C 1
ATOM 554 O O . LEU A 1 82 ? 28.997 -7.810 96.939 1.00 25.47 63 LEU A O 1
ATOM 559 N N . ASN A 1 83 ? 28.176 -6.107 98.170 1.00 24.40 64 ASN A N 1
ATOM 560 C CA . ASN A 1 83 ? 26.937 -6.094 97.395 1.00 24.22 64 ASN A CA 1
ATOM 561 C C . ASN A 1 83 ? 27.211 -5.725 95.950 1.00 22.56 64 ASN A C 1
ATOM 562 O O . ASN A 1 83 ? 26.549 -6.240 95.039 1.00 23.29 64 ASN A O 1
ATOM 567 N N . HIS A 1 84 ? 28.175 -4.826 95.720 1.00 22.12 65 HIS A N 1
ATOM 568 C CA . HIS A 1 84 ? 28.519 -4.433 94.353 1.00 21.36 65 HIS A CA 1
ATOM 569 C C . HIS A 1 84 ? 29.101 -5.603 93.573 1.00 24.02 65 HIS A C 1
ATOM 570 O O . HIS A 1 84 ? 28.765 -5.813 92.396 1.00 23.73 65 HIS A O 1
ATOM 577 N N . LEU A 1 85 ? 29.986 -6.366 94.215 1.00 24.50 66 LEU A N 1
ATOM 578 C CA . LEU A 1 85 ? 30.577 -7.547 93.601 1.00 26.84 66 LEU A CA 1
ATOM 579 C C . LEU A 1 85 ? 29.500 -8.491 93.087 1.00 25.28 66 LEU A C 1
ATOM 580 O O . LEU A 1 85 ? 29.600 -9.002 91.967 1.00 26.83 66 LEU A O 1
ATOM 585 N N . VAL A 1 86 ? 28.460 -8.727 93.891 1.00 24.41 67 VAL A N 1
ATOM 586 C CA . VAL A 1 86 ? 27.365 -9.597 93.469 1.00 25.29 67 VAL A CA 1
ATOM 587 C C . VAL A 1 86 ? 26.561 -8.949 92.349 1.00 26.67 67 VAL A C 1
ATOM 588 O O . VAL A 1 86 ? 26.152 -9.618 91.386 1.00 28.33 67 VAL A O 1
ATOM 592 N N . ASN A 1 87 ? 26.292 -7.645 92.471 1.00 26.67 68 ASN A N 1
ATOM 593 C CA . ASN A 1 87 ? 25.436 -6.954 91.507 1.00 26.76 68 ASN A CA 1
ATOM 594 C C . ASN A 1 87 ? 26.069 -6.933 90.122 1.00 27.67 68 ASN A C 1
ATOM 595 O O . ASN A 1 87 ? 25.378 -7.092 89.102 1.00 30.91 68 ASN A O 1
ATOM 600 N N . ILE A 1 88 ? 27.387 -6.744 90.068 1.00 27.71 69 ILE A N 1
ATOM 601 C CA . ILE A 1 88 ? 28.098 -6.497 88.826 1.00 31.51 69 ILE A CA 1
ATOM 602 C C . ILE A 1 88 ? 28.685 -7.759 88.225 1.00 31.73 69 ILE A C 1
ATOM 603 O O . ILE A 1 88 ? 29.273 -7.697 87.139 1.00 35.04 69 ILE A O 1
ATOM 608 N N . ALA A 1 89 ? 28.530 -8.910 88.891 1.00 31.66 70 ALA A N 1
ATOM 609 C CA . ALA A 1 89 ? 29.245 -10.111 88.470 1.00 34.30 70 ALA A CA 1
ATOM 610 C C . ALA A 1 89 ? 28.931 -10.460 87.027 1.00 37.65 70 ALA A C 1
ATOM 611 O O . ALA A 1 89 ? 29.840 -10.745 86.235 1.00 37.49 70 ALA A O 1
ATOM 613 N N . GLU A 1 90 ? 27.648 -10.419 86.667 1.00 39.86 71 GLU A N 1
ATOM 614 C CA . GLU A 1 90 ? 27.238 -10.774 85.317 1.00 45.46 71 GLU A CA 1
ATOM 615 C C . GLU A 1 90 ? 27.796 -9.801 84.283 1.00 46.29 71 GLU A C 1
ATOM 616 O O . GLU A 1 90 ? 28.270 -10.230 83.223 1.00 44.96 71 GLU A O 1
ATOM 622 N N . LEU A 1 91 ? 27.734 -8.492 84.565 1.00 44.42 72 LEU A N 1
ATOM 623 C CA . LEU A 1 91 ? 28.277 -7.497 83.641 1.00 44.98 72 LEU A CA 1
ATOM 624 C C . LEU A 1 91 ? 29.786 -7.632 83.506 1.00 46.44 72 LEU A C 1
ATOM 625 O O . LEU A 1 91 ? 30.333 -7.512 82.403 1.00 47.55 72 LEU A O 1
ATOM 630 N N . ASN A 1 92 ? 30.479 -7.849 84.627 1.00 46.04 73 ASN A N 1
ATOM 631 C CA . ASN A 1 92 ? 31.925 -8.025 84.592 1.00 49.07 73 ASN A CA 1
ATOM 632 C C . ASN A 1 92 ? 32.309 -9.138 83.627 1.00 50.31 73 ASN A C 1
ATOM 633 O O . ASN A 1 92 ? 33.225 -8.990 82.808 1.00 48.69 73 ASN A O 1
ATOM 638 N N . SER A 1 93 ? 31.589 -10.256 83.694 1.00 51.09 74 SER A N 1
ATOM 639 C CA . SER A 1 93 ? 31.898 -11.397 82.845 1.00 54.91 74 SER A CA 1
ATOM 640 C C . SER A 1 93 ? 31.615 -11.152 81.366 1.00 54.37 74 SER A C 1
ATOM 641 O O . SER A 1 93 ? 32.216 -11.823 80.523 1.00 54.84 74 SER A O 1
ATOM 644 N N . GLU A 1 94 ? 30.730 -10.222 81.009 1.00 54.37 75 GLU A N 1
ATOM 645 C CA . GLU A 1 94 ? 30.529 -10.074 79.572 1.00 52.58 75 GLU A CA 1
ATOM 646 C C . GLU A 1 94 ? 31.389 -8.983 78.940 1.00 49.25 75 GLU A C 1
ATOM 647 O O . GLU A 1 94 ? 31.744 -9.092 77.764 1.00 48.70 75 GLU A O 1
ATOM 653 N N . ALA A 1 95 ? 31.705 -7.917 79.673 1.00 46.13 76 ALA A N 1
ATOM 654 C CA . ALA A 1 95 ? 32.674 -6.939 79.191 1.00 45.58 76 ALA A CA 1
ATOM 655 C C . ALA A 1 95 ? 34.108 -7.324 79.527 1.00 41.78 76 ALA A C 1
ATOM 656 O O . ALA A 1 95 ? 35.029 -6.527 79.291 1.00 43.23 76 ALA A O 1
ATOM 658 N N . PHE A 1 96 ? 34.302 -8.522 80.079 1.00 44.36 77 PHE A N 1
ATOM 659 C CA . PHE A 1 96 ? 35.578 -9.078 80.514 1.00 45.02 77 PHE A CA 1
ATOM 660 C C . PHE A 1 96 ? 36.699 -8.848 79.509 1.00 39.84 77 PHE A C 1
ATOM 661 O O . PHE A 1 96 ? 37.849 -8.645 79.902 1.00 38.35 77 PHE A O 1
ATOM 669 N N . HIS A 1 97 ? 36.380 -8.851 78.218 1.00 38.27 78 HIS A N 1
ATOM 670 C CA . HIS A 1 97 ? 37.404 -8.956 77.187 1.00 38.37 78 HIS A CA 1
ATOM 671 C C . HIS A 1 97 ? 37.991 -7.618 76.747 1.00 32.63 78 HIS A C 1
ATOM 672 O O . HIS A 1 97 ? 38.939 -7.609 75.955 1.00 32.37 78 HIS A O 1
ATOM 679 N N . LEU A 1 98 ? 37.487 -6.496 77.258 1.00 26.99 79 LEU A N 1
ATOM 680 C CA . LEU A 1 98 ? 37.913 -5.192 76.760 1.00 25.82 79 LEU A CA 1
ATOM 681 C C . LEU A 1 98 ? 39.187 -4.670 77.413 1.00 26.42 79 LEU A C 1
ATOM 682 O O . LEU A 1 98 ? 39.816 -3.760 76.861 1.00 27.87 79 LEU A O 1
ATOM 687 N N . ALA A 1 99 ? 39.558 -5.199 78.569 1.00 24.42 80 ALA A N 1
ATOM 688 C CA . ALA A 1 99 ? 40.687 -4.651 79.303 1.00 23.40 80 ALA A CA 1
ATOM 689 C C . ALA A 1 99 ? 41.160 -5.680 80.317 1.00 25.32 80 ALA A C 1
ATOM 690 O O . ALA A 1 99 ? 40.513 -6.704 80.539 1.00 27.95 80 ALA A O 1
ATOM 692 N N . SER A 1 100 ? 42.301 -5.395 80.933 1.00 26.29 81 SER A N 1
ATOM 693 C CA . SER A 1 100 ? 42.758 -6.179 82.069 1.00 28.88 81 SER A CA 1
ATOM 694 C C . SER A 1 100 ? 42.968 -5.255 83.260 1.00 26.18 81 SER A C 1
ATOM 695 O O . SER A 1 100 ? 43.301 -4.076 83.102 1.00 25.42 81 SER A O 1
ATOM 698 N N . ILE A 1 101 ? 42.717 -5.777 84.451 1.00 25.75 82 ILE A N 1
ATOM 699 C CA . ILE A 1 101 ? 42.946 -5.015 85.672 1.00 25.27 82 ILE A CA 1
ATOM 700 C C . ILE A 1 101 ? 44.375 -5.286 86.115 1.00 27.11 82 ILE A C 1
ATOM 701 O O . ILE A 1 101 ? 44.752 -6.442 86.345 1.00 29.52 82 ILE A O 1
ATOM 706 N N . VAL A 1 102 ? 45.177 -4.223 86.186 1.00 24.83 83 VAL A N 1
ATOM 707 C CA . VAL A 1 102 ? 46.593 -4.346 86.525 1.00 25.38 83 VAL A CA 1
ATOM 708 C C . VAL A 1 102 ? 46.907 -3.933 87.956 1.00 26.14 83 VAL A C 1
ATOM 709 O O . VAL A 1 102 ? 48.000 -4.247 88.443 1.00 28.20 83 VAL A O 1
ATOM 713 N N . ARG A 1 103 ? 46.005 -3.232 88.629 1.00 25.93 84 ARG A N 1
ATOM 714 C CA . ARG A 1 103 ? 46.151 -2.871 90.033 1.00 26.14 84 ARG A CA 1
ATOM 715 C C . ARG A 1 103 ? 44.745 -2.808 90.611 1.00 23.79 84 ARG A C 1
ATOM 716 O O . ARG A 1 103 ? 43.815 -2.394 89.920 1.00 23.69 84 ARG A O 1
ATOM 724 N N . TYR A 1 104 ? 44.576 -3.252 91.853 1.00 23.75 85 TYR A N 1
ATOM 725 C CA . TYR A 1 104 ? 43.275 -3.173 92.517 1.00 22.33 85 TYR A CA 1
ATOM 726 C C . TYR A 1 104 ? 43.523 -2.821 93.980 1.00 23.52 85 TYR A C 1
ATOM 727 O O . TYR A 1 104 ? 44.038 -3.643 94.746 1.00 26.99 85 TYR A O 1
ATOM 736 N N . GLU A 1 105 ? 43.158 -1.606 94.365 1.00 21.85 86 GLU A N 1
ATOM 737 C CA . GLU A 1 105 ? 43.391 -1.114 95.718 1.00 22.20 86 GLU A CA 1
ATOM 738 C C . GLU A 1 105 ? 42.078 -1.009 96.474 1.00 22.51 86 GLU A C 1
ATOM 739 O O . GLU A 1 105 ? 41.050 -0.641 95.909 1.00 23.80 86 GLU A O 1
ATOM 745 N N . VAL A 1 106 ? 42.125 -1.298 97.770 1.00 22.19 87 VAL A N 1
ATOM 746 C CA . VAL A 1 106 ? 40.966 -1.156 98.639 1.00 22.33 87 VAL A CA 1
ATOM 747 C C . VAL A 1 106 ? 41.418 -0.369 99.858 1.00 22.29 87 VAL A C 1
ATOM 748 O O . VAL A 1 106 ? 42.361 -0.780 100.543 1.00 23.76 87 VAL A O 1
ATOM 752 N N . HIS A 1 107 ? 40.750 0.747 100.136 1.00 21.90 88 HIS A N 1
ATOM 753 C CA . HIS A 1 107 ? 41.082 1.618 101.259 1.00 22.38 88 HIS A CA 1
ATOM 754 C C . HIS A 1 107 ? 39.906 1.694 102.216 1.00 24.14 88 HIS A C 1
ATOM 755 O O . HIS A 1 107 ? 38.761 1.830 101.783 1.00 24.87 88 HIS A O 1
ATOM 762 N N . GLY A 1 108 ? 40.194 1.651 103.514 1.00 22.76 89 GLY A N 1
ATOM 763 C CA . GLY A 1 108 ? 39.162 1.728 104.522 1.00 23.08 89 GLY A CA 1
ATOM 764 C C . GLY A 1 108 ? 39.696 1.370 105.893 1.00 23.96 89 GLY A C 1
ATOM 765 O O . GLY A 1 108 ? 40.863 0.995 106.027 1.00 24.63 89 GLY A O 1
ATOM 766 N N . PRO A 1 109 ? 38.866 1.480 106.928 1.00 22.92 90 PRO A N 1
ATOM 767 C CA . PRO A 1 109 ? 39.341 1.159 108.282 1.00 24.53 90 PRO A CA 1
ATOM 768 C C . PRO A 1 109 ? 39.568 -0.338 108.454 1.00 26.75 90 PRO A C 1
ATOM 769 O O . PRO A 1 109 ? 38.978 -1.175 107.762 1.00 26.26 90 PRO A O 1
ATOM 773 N N . ARG A 1 110 ? 40.434 -0.668 109.414 1.00 27.22 91 ARG A N 1
ATOM 774 C CA . ARG A 1 110 ? 40.856 -2.058 109.597 1.00 29.15 91 ARG A CA 1
ATOM 775 C C . ARG A 1 110 ? 39.666 -2.995 109.797 1.00 27.20 91 ARG A C 1
ATOM 776 O O . ARG A 1 110 ? 39.618 -4.083 109.208 1.00 27.62 91 ARG A O 1
ATOM 784 N N . GLU A 1 111 ? 38.691 -2.584 110.610 1.00 28.15 92 GLU A N 1
ATOM 785 C CA . GLU A 1 111 ? 37.588 -3.470 110.968 1.00 30.85 92 GLU A CA 1
ATOM 786 C C . GLU A 1 111 ? 36.714 -3.791 109.761 1.00 28.31 92 GLU A C 1
ATOM 787 O O . GLU A 1 111 ? 36.132 -4.882 109.687 1.00 30.93 92 GLU A O 1
ATOM 793 N N . GLU A 1 112 ? 36.596 -2.859 108.815 1.00 27.73 93 GLU A N 1
ATOM 794 C CA . GLU A 1 112 ? 35.848 -3.151 107.599 1.00 26.00 93 GLU A CA 1
ATOM 795 C C . GLU A 1 112 ? 36.686 -3.946 106.606 1.00 25.83 93 GLU A C 1
ATOM 796 O O . GLU A 1 112 ? 36.175 -4.860 105.948 1.00 27.34 93 GLU A O 1
ATOM 802 N N . LEU A 1 113 ? 37.978 -3.623 106.485 1.00 25.32 94 LEU A N 1
ATOM 803 C CA . LEU A 1 113 ? 38.819 -4.360 105.549 1.00 26.33 94 LEU A CA 1
ATOM 804 C C . LEU A 1 113 ? 38.967 -5.820 105.964 1.00 28.92 94 LEU A C 1
ATOM 805 O O . LEU A 1 113 ? 39.124 -6.693 105.101 1.00 30.16 94 LEU A O 1
ATOM 810 N N . ASP A 1 114 ? 38.930 -6.103 107.272 1.00 30.95 95 ASP A N 1
ATOM 811 C CA . ASP A 1 114 ? 38.923 -7.489 107.733 1.00 33.11 95 ASP A CA 1
ATOM 812 C C . ASP A 1 114 ? 37.784 -8.286 107.105 1.00 31.34 95 ASP A C 1
ATOM 813 O O . ASP A 1 114 ? 37.929 -9.491 106.874 1.00 33.85 95 ASP A O 1
ATOM 818 N N . LYS A 1 115 ? 36.649 -7.638 106.825 1.00 29.81 96 LYS A N 1
ATOM 819 C CA . LYS A 1 115 ? 35.512 -8.314 106.202 1.00 28.89 96 LYS A CA 1
ATOM 820 C C . LYS A 1 115 ? 35.704 -8.538 104.710 1.00 28.31 96 LYS A C 1
ATOM 821 O O . LYS A 1 115 ? 34.930 -9.304 104.115 1.00 29.19 96 LYS A O 1
ATOM 827 N N . LEU A 1 116 ? 36.716 -7.913 104.107 1.00 26.97 97 LEU A N 1
ATOM 828 C CA . LEU A 1 116 ? 36.946 -7.973 102.672 1.00 25.61 97 LEU A CA 1
ATOM 829 C C . LEU A 1 116 ? 38.109 -8.872 102.269 1.00 25.62 97 LEU A C 1
ATOM 830 O O . LEU A 1 116 ? 38.171 -9.274 101.102 1.00 28.29 97 LEU A O 1
ATOM 835 N N . ARG A 1 117 ? 39.036 -9.182 103.189 1.00 26.80 98 ARG A N 1
ATOM 836 C CA . ARG A 1 117 ? 40.252 -9.896 102.800 1.00 27.62 98 ARG A CA 1
ATOM 837 C C . ARG A 1 117 ? 39.947 -11.289 102.257 1.00 29.87 98 ARG A C 1
ATOM 838 O O . ARG A 1 117 ? 40.629 -11.768 101.343 1.00 32.51 98 ARG A O 1
ATOM 846 N N . GLY A 1 118 ? 38.934 -11.953 102.805 1.00 29.80 99 GLY A N 1
ATOM 847 C CA . GLY A 1 118 ? 38.515 -13.251 102.321 1.00 28.69 99 GLY A CA 1
ATOM 848 C C . GLY A 1 118 ? 37.802 -13.179 100.980 1.00 29.15 99 GLY A C 1
ATOM 849 O O . GLY A 1 118 ? 38.251 -13.764 99.990 1.00 29.82 99 GLY A O 1
ATOM 850 N N . PRO A 1 119 ? 36.671 -12.462 100.925 1.00 27.60 100 PRO A N 1
ATOM 851 C CA . PRO A 1 119 ? 35.917 -12.377 99.661 1.00 28.28 100 PRO A CA 1
ATOM 852 C C . PRO A 1 119 ? 36.692 -11.812 98.482 1.00 27.72 100 PRO A C 1
ATOM 853 O O . PRO A 1 119 ? 36.419 -12.210 97.342 1.00 30.06 100 PRO A O 1
ATOM 857 N N . LEU A 1 120 ? 37.622 -10.879 98.697 1.00 26.89 101 LEU A N 1
ATOM 858 C CA . LEU A 1 120 ? 38.329 -10.246 97.592 1.00 27.40 101 LEU A CA 1
ATOM 859 C C . LEU A 1 120 ? 39.687 -10.875 97.304 1.00 27.68 101 LEU A C 1
ATOM 860 O O . LEU A 1 120 ? 40.427 -10.355 96.463 1.00 28.56 101 LEU A O 1
ATOM 865 N N . ALA A 1 121 ? 40.033 -11.972 97.979 1.00 28.49 102 ALA A N 1
ATOM 866 C CA . ALA A 1 121 ? 41.368 -12.544 97.811 1.00 29.67 102 ALA A CA 1
ATOM 867 C C . ALA A 1 121 ? 41.666 -12.839 96.345 1.00 30.98 102 ALA A C 1
ATOM 868 O O . ALA A 1 121 ? 42.808 -12.690 95.891 1.00 32.23 102 ALA A O 1
ATOM 870 N N . PHE A 1 122 ? 40.642 -13.233 95.581 1.00 31.83 103 PHE A N 1
ATOM 871 C CA . PHE A 1 122 ? 40.844 -13.577 94.176 1.00 34.98 103 PHE A CA 1
ATOM 872 C C . PHE A 1 122 ? 41.315 -12.391 93.343 1.00 34.47 103 PHE A C 1
ATOM 873 O O . PHE A 1 122 ? 41.872 -12.593 92.258 1.00 35.56 103 PHE A O 1
ATOM 881 N N . MET A 1 123 ? 41.098 -11.165 93.821 1.00 32.95 104 MET A N 1
ATOM 882 C CA . MET A 1 123 ? 41.551 -9.962 93.138 1.00 35.29 104 MET A CA 1
ATOM 883 C C . MET A 1 123 ? 42.972 -9.569 93.510 1.00 33.78 104 MET A C 1
ATOM 884 O O . MET A 1 123 ? 43.490 -8.596 92.952 1.00 33.00 104 MET A O 1
ATOM 889 N N . LYS A 1 124 ? 43.606 -10.295 94.432 1.00 31.95 105 LYS A N 1
ATOM 890 C CA . LYS A 1 124 ? 44.926 -9.980 94.974 1.00 34.04 105 LYS A CA 1
ATOM 891 C C . LYS A 1 124 ? 45.053 -8.486 95.305 1.00 32.06 105 LYS A C 1
ATOM 892 O O . LYS A 1 124 ? 45.941 -7.809 94.780 1.00 31.83 105 LYS A O 1
ATOM 898 N N . PRO A 1 125 ? 44.189 -7.955 96.164 1.00 28.54 106 PRO A N 1
ATOM 899 C CA . PRO A 1 125 ? 44.137 -6.500 96.337 1.00 27.29 106 PRO A CA 1
ATOM 900 C C . PRO A 1 125 ? 45.299 -5.952 97.153 1.00 28.13 106 PRO A C 1
ATOM 901 O O . PRO A 1 125 ? 45.946 -6.650 97.941 1.00 28.49 106 PRO A O 1
ATOM 905 N N . GLN A 1 126 ? 45.557 -4.672 96.939 1.00 26.91 107 GLN A N 1
ATOM 906 C CA . GLN A 1 126 ? 46.432 -3.901 97.813 1.00 27.83 107 GLN A CA 1
ATOM 907 C C . GLN A 1 126 ? 45.542 -3.221 98.846 1.00 25.91 107 GLN A C 1
ATOM 908 O O . GLN A 1 126 ? 44.768 -2.319 98.507 1.00 24.86 107 GLN A O 1
ATOM 914 N N . PHE A 1 127 ? 45.628 -3.669 100.102 1.00 26.17 108 PHE A N 1
ATOM 915 C CA . PHE A 1 127 ? 44.763 -3.189 101.172 1.00 25.46 108 PHE A CA 1
ATOM 916 C C . PHE A 1 127 ? 45.482 -2.077 101.925 1.00 25.17 108 PHE A C 1
ATOM 917 O O . PHE A 1 127 ? 46.565 -2.301 102.474 1.00 28.01 108 PHE A O 1
ATOM 925 N N . PHE A 1 128 ? 44.886 -0.882 101.948 1.00 25.11 109 PHE A N 1
ATOM 926 C CA . PHE A 1 128 ? 45.433 0.282 102.649 1.00 25.15 109 PHE A CA 1
ATOM 927 C C . PHE A 1 128 ? 44.487 0.596 103.804 1.00 25.43 109 PHE A C 1
ATOM 928 O O . PHE A 1 128 ? 43.334 0.983 103.574 1.00 24.96 109 PHE A O 1
ATOM 936 N N . GLU A 1 129 ? 44.973 0.430 105.041 1.00 26.04 110 GLU A N 1
ATOM 937 C CA . GLU A 1 129 ? 44.146 0.667 106.222 1.00 27.04 110 GLU A CA 1
ATOM 938 C C . GLU A 1 129 ? 44.172 2.146 106.595 1.00 25.85 110 GLU A C 1
ATOM 939 O O . GLU A 1 129 ? 45.237 2.707 106.884 1.00 26.08 110 GLU A O 1
ATOM 945 N N . LEU A 1 130 ? 42.997 2.772 106.592 1.00 25.90 111 LEU A N 1
ATOM 946 C CA . LEU A 1 130 ? 42.863 4.196 106.882 1.00 25.24 111 LEU A CA 1
ATOM 947 C C . LEU A 1 130 ? 43.026 4.419 108.384 1.00 26.76 111 LEU A C 1
ATOM 948 O O . LEU A 1 130 ? 42.286 3.836 109.181 1.00 27.63 111 LEU A O 1
ATOM 953 N N . GLU A 1 131 ? 43.972 5.285 108.774 1.00 26.44 112 GLU A N 1
ATOM 954 C CA . GLU A 1 131 ? 44.320 5.447 110.183 1.00 28.03 112 GLU A CA 1
ATOM 955 C C . GLU A 1 131 ? 44.116 6.844 110.744 1.00 26.62 112 GLU A C 1
ATOM 956 O O . GLU A 1 131 ? 43.858 6.967 111.945 1.00 27.18 112 GLU A O 1
ATOM 962 N N . GLN A 1 132 ? 44.270 7.895 109.938 1.00 26.25 113 GLN A N 1
ATOM 963 C CA . GLN A 1 132 ? 44.123 9.269 110.400 1.00 26.79 113 GLN A CA 1
ATOM 964 C C . GLN A 1 132 ? 43.436 10.063 109.304 1.00 27.06 113 GLN A C 1
ATOM 965 O O . GLN A 1 132 ? 43.749 9.877 108.129 1.00 28.27 113 GLN A O 1
ATOM 971 N N . CYS A 1 133 ? 42.509 10.945 109.682 1.00 27.85 114 CYS A N 1
ATOM 972 C CA . CYS A 1 133 ? 41.707 11.643 108.689 1.00 28.42 114 CYS A CA 1
ATOM 973 C C . CYS A 1 133 ? 41.196 12.970 109.228 1.00 29.03 114 CYS A C 1
ATOM 974 O O . CYS A 1 133 ? 40.875 13.089 110.415 1.00 30.49 114 CYS A O 1
ATOM 977 N N . PHE A 1 134 ? 41.123 13.955 108.333 1.00 26.24 115 PHE A N 1
ATOM 978 C CA . PHE A 1 134 ? 40.336 15.166 108.497 1.00 28.60 115 PHE A CA 1
ATOM 979 C C . PHE A 1 134 ? 39.280 15.168 107.403 1.00 28.80 115 PHE A C 1
ATOM 980 O O . PHE A 1 134 ? 39.552 14.754 106.274 1.00 29.56 115 PHE A O 1
ATOM 988 N N . SER A 1 135 ? 38.083 15.649 107.724 1.00 30.18 116 SER A N 1
ATOM 989 C CA . SER A 1 135 ? 37.055 15.709 106.692 1.00 31.07 116 SER A CA 1
ATOM 990 C C . SER A 1 135 ? 36.015 16.755 107.052 1.00 30.91 116 SER A C 1
ATOM 991 O O . SER A 1 135 ? 35.878 17.157 108.210 1.00 32.72 116 SER A O 1
ATOM 994 N N . ARG A 1 136 ? 35.276 17.190 106.029 1.00 31.67 117 ARG A N 1
ATOM 995 C CA . ARG A 1 136 ? 34.084 18.002 106.220 1.00 33.64 117 ARG A CA 1
ATOM 996 C C . ARG A 1 136 ? 32.891 17.097 105.949 1.00 37.05 117 ARG A C 1
ATOM 997 O O . ARG A 1 136 ? 32.559 16.846 104.780 1.00 38.71 117 ARG A O 1
ATOM 1005 N N . PRO A 1 137 ? 32.237 16.559 106.982 1.00 38.84 118 PRO A N 1
ATOM 1006 C CA . PRO A 1 137 ? 31.308 15.433 106.768 1.00 41.51 118 PRO A CA 1
ATOM 1007 C C . PRO A 1 137 ? 30.087 15.769 105.933 1.00 44.06 118 PRO A C 1
ATOM 1008 O O . PRO A 1 137 ? 29.415 14.848 105.457 1.00 46.16 118 PRO A O 1
ATOM 1012 N N . SER A 1 138 ? 29.765 17.050 105.745 1.00 45.13 119 SER A N 1
ATOM 1013 C CA . SER A 1 138 ? 28.603 17.390 104.934 1.00 47.18 119 SER A CA 1
ATOM 1014 C C . SER A 1 138 ? 28.787 17.031 103.465 1.00 45.58 119 SER A C 1
ATOM 1015 O O . SER A 1 138 ? 27.790 16.878 102.752 1.00 44.95 119 SER A O 1
ATOM 1018 N N . VAL A 1 139 ? 30.027 16.890 102.996 1.00 42.73 120 VAL A N 1
ATOM 1019 C CA . VAL A 1 139 ? 30.275 16.706 101.567 1.00 41.26 120 VAL A CA 1
ATOM 1020 C C . VAL A 1 139 ? 31.129 15.491 101.227 1.00 41.48 120 VAL A C 1
ATOM 1021 O O . VAL A 1 139 ? 31.106 15.041 100.070 1.00 41.22 120 VAL A O 1
ATOM 1025 N N . VAL A 1 140 ? 31.913 14.923 102.142 1.00 41.93 121 VAL A N 1
ATOM 1026 C CA . VAL A 1 140 ? 32.753 13.767 101.832 1.00 43.15 121 VAL A CA 1
ATOM 1027 C C . VAL A 1 140 ? 32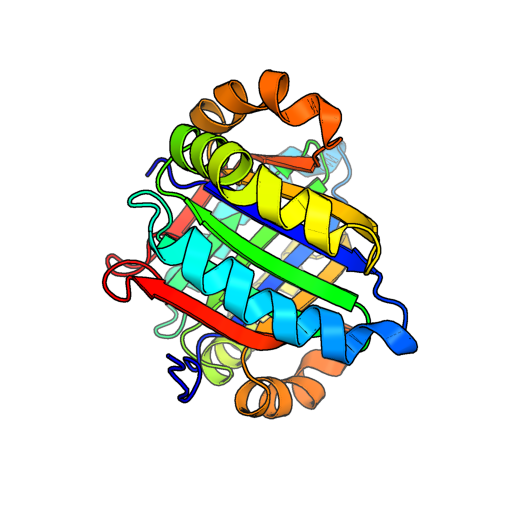.724 12.803 103.010 1.00 47.03 121 VAL A C 1
ATOM 1028 O O . VAL A 1 140 ? 32.891 13.217 104.161 1.00 48.76 121 VAL A O 1
ATOM 1032 N N . ALA A 1 141 ? 32.518 11.521 102.720 1.00 49.56 122 ALA A N 1
ATOM 1033 C CA . ALA A 1 141 ? 32.594 10.466 103.724 1.00 46.94 122 ALA A CA 1
ATOM 1034 C C . ALA A 1 141 ? 33.841 9.610 103.498 1.00 42.48 122 ALA A C 1
ATOM 1035 O O . ALA A 1 141 ? 34.335 8.936 104.418 1.00 43.31 122 ALA A O 1
ATOM 1037 N N . ASN B 1 21 ? 30.679 20.302 89.319 1.00 41.60 2 ASN B N 1
ATOM 1038 C CA . ASN B 1 21 ? 31.536 19.700 90.332 1.00 40.46 2 ASN B CA 1
ATOM 1039 C C . ASN B 1 21 ? 32.990 19.793 89.892 1.00 39.02 2 ASN B C 1
ATOM 1040 O O . ASN B 1 21 ? 33.447 19.012 89.058 1.00 39.45 2 ASN B O 1
ATOM 1045 N N . ARG B 1 22 ? 33.723 20.743 90.465 1.00 35.15 3 ARG B N 1
ATOM 1046 C CA . ARG B 1 22 ? 35.121 20.951 90.112 1.00 34.54 3 ARG B CA 1
ATOM 1047 C C . ARG B 1 22 ? 36.094 20.237 91.040 1.00 31.28 3 ARG B C 1
ATOM 1048 O O . ARG B 1 22 ? 37.297 20.511 90.966 1.00 30.90 3 ARG B O 1
ATOM 1056 N N . THR B 1 23 ? 35.617 19.333 91.894 1.00 29.56 4 THR B N 1
ATOM 1057 C CA . THR B 1 23 ? 36.499 18.727 92.886 1.00 30.42 4 THR B CA 1
ATOM 1058 C C . THR B 1 23 ? 37.606 17.927 92.216 1.00 26.30 4 THR B C 1
ATOM 1059 O O . THR B 1 23 ? 37.392 17.240 91.210 1.00 27.83 4 THR B O 1
ATOM 1063 N N . CYS B 1 24 ? 38.804 18.044 92.775 1.00 25.30 5 CYS B N 1
ATOM 1064 C CA . CYS B 1 24 ? 39.966 17.283 92.349 1.00 26.86 5 CYS B CA 1
ATOM 1065 C C 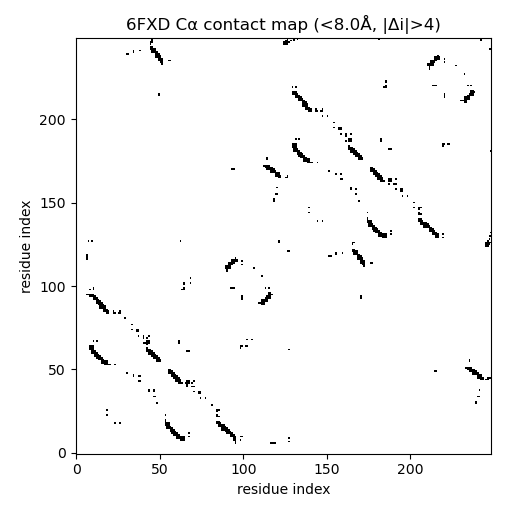. CYS B 1 24 ? 40.466 16.451 93.517 1.00 26.16 5 CYS B C 1
ATOM 1066 O O . CYS B 1 24 ? 40.362 16.861 94.674 1.00 28.85 5 CYS B O 1
ATOM 1069 N N . MET B 1 25 ? 41.022 15.282 93.205 1.00 24.50 6 MET B N 1
ATOM 1070 C CA . MET B 1 25 ? 41.565 14.376 94.207 1.00 24.69 6 MET B CA 1
ATOM 1071 C C . MET B 1 25 ? 43.041 14.145 93.910 1.00 26.72 6 MET B C 1
ATOM 1072 O O . MET B 1 25 ? 43.401 13.785 92.788 1.00 27.19 6 MET B O 1
ATOM 1077 N N . ALA B 1 26 ? 43.896 14.376 94.910 1.00 24.57 7 ALA B N 1
ATOM 1078 C CA . ALA B 1 26 ? 45.322 14.108 94.800 1.00 26.03 7 ALA B CA 1
ATOM 1079 C C . ALA B 1 26 ? 45.653 12.890 95.644 1.00 24.01 7 ALA B C 1
ATOM 1080 O O . ALA B 1 26 ? 45.089 12.707 96.722 1.00 25.55 7 ALA B O 1
ATOM 1082 N N . MET B 1 27 ? 46.569 12.054 95.159 1.00 24.05 8 MET B N 1
ATOM 1083 C CA . MET B 1 27 ? 46.965 10.838 95.873 1.00 24.12 8 MET B CA 1
ATOM 1084 C C . MET B 1 27 ? 48.471 10.618 95.791 1.00 24.41 8 MET B C 1
ATOM 1085 O O . MET B 1 27 ? 48.962 10.031 94.814 1.00 23.29 8 MET B O 1
ATOM 1090 N N . PRO B 1 28 ? 49.232 11.063 96.793 1.00 24.88 9 PRO B N 1
ATOM 1091 C CA . PRO B 1 28 ? 50.631 10.645 96.901 1.00 25.54 9 PRO B CA 1
ATOM 1092 C C . PRO B 1 28 ? 50.730 9.235 97.465 1.00 26.86 9 PRO B C 1
ATOM 1093 O O . PRO B 1 28 ? 49.962 8.835 98.345 1.00 27.03 9 PRO B O 1
ATOM 1097 N N . TYR B 1 29 ? 51.693 8.477 96.950 1.00 26.56 10 TYR B N 1
ATOM 1098 C CA . TYR B 1 29 ? 52.054 7.168 97.488 1.00 27.09 10 TYR B CA 1
ATOM 1099 C C . TYR B 1 29 ? 53.468 7.267 98.050 1.00 28.10 10 TYR B C 1
ATOM 1100 O O . TYR B 1 29 ? 54.348 7.839 97.401 1.00 28.43 10 TYR B O 1
ATOM 1109 N N . PHE B 1 30 ? 53.672 6.732 99.255 1.00 30.28 11 PHE B N 1
ATOM 1110 C CA . PHE B 1 30 ? 54.912 6.884 100.009 1.00 32.21 11 PHE B CA 1
ATOM 1111 C C . PHE B 1 30 ? 55.569 5.529 100.219 1.00 34.92 11 PHE B C 1
ATOM 1112 O O . PHE B 1 30 ? 54.899 4.550 100.551 1.00 36.07 11 PHE B O 1
ATOM 1120 N N . GLU B 1 31 ? 56.891 5.480 100.046 1.00 36.39 12 GLU B N 1
ATOM 1121 C CA . GLU B 1 31 ? 57.694 4.337 100.468 1.00 40.49 12 GLU B CA 1
ATOM 1122 C C . GLU B 1 31 ? 58.429 4.756 101.738 1.00 38.57 12 GLU B C 1
ATOM 1123 O O . GLU B 1 31 ? 59.245 5.680 101.708 1.00 38.74 12 GLU B O 1
ATOM 1129 N N . ILE B 1 32 ? 58.107 4.111 102.850 1.00 38.16 13 ILE B N 1
ATOM 1130 C CA . ILE B 1 32 ? 58.577 4.520 104.171 1.00 38.38 13 ILE B CA 1
ATOM 1131 C C . ILE B 1 32 ? 59.505 3.439 104.715 1.00 39.43 13 ILE B C 1
ATOM 1132 O O . ILE B 1 32 ? 59.071 2.296 104.903 1.00 39.60 13 ILE B O 1
ATOM 1137 N N . PRO B 1 33 ? 60.770 3.748 104.986 1.00 40.71 14 PRO B N 1
ATOM 1138 C CA . PRO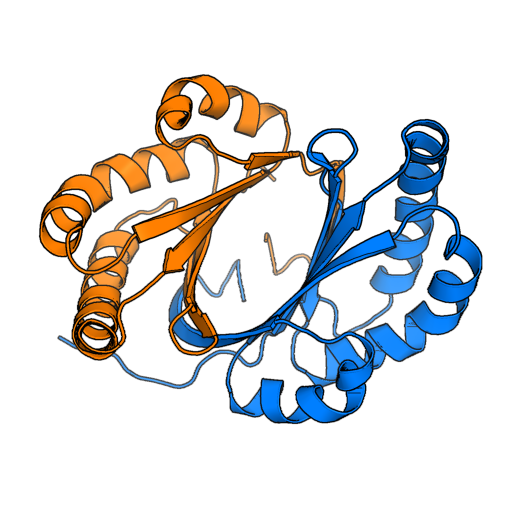 B 1 33 ? 61.627 2.781 105.685 1.00 41.80 14 PRO B CA 1
ATOM 1139 C C . PRO B 1 33 ? 61.020 2.410 107.030 1.00 43.91 14 PRO B C 1
ATOM 1140 O O . PRO B 1 33 ? 60.416 3.242 107.709 1.00 42.54 14 PRO B O 1
ATOM 1144 N N . GLU B 1 34 ? 61.192 1.140 107.411 1.00 47.60 15 GLU B N 1
ATOM 1145 C CA . GLU B 1 34 ? 60.496 0.627 108.586 1.00 52.35 15 GLU B CA 1
ATOM 1146 C C . GLU B 1 34 ? 60.901 1.376 109.843 1.00 51.69 15 GLU B C 1
ATOM 1147 O O . GLU B 1 34 ? 60.069 1.598 110.728 1.00 51.63 15 GLU B O 1
ATOM 1153 N N . ARG B 1 35 ? 62.167 1.793 109.922 1.00 52.57 16 ARG B N 1
ATOM 1154 C CA . ARG B 1 35 ? 62.670 2.582 111.037 1.00 54.99 16 ARG B CA 1
ATOM 1155 C C . ARG B 1 35 ? 62.070 3.982 111.096 1.00 52.38 16 ARG B C 1
ATOM 1156 O O . ARG B 1 35 ? 62.220 4.657 112.117 1.00 53.77 16 ARG B O 1
ATOM 1164 N N . HIS B 1 36 ? 61.394 4.437 110.043 1.00 49.53 17 HIS B N 1
ATOM 1165 C CA . HIS B 1 36 ? 60.798 5.765 110.038 1.00 47.25 17 HIS B CA 1
ATOM 1166 C C . HIS B 1 36 ? 59.279 5.734 110.123 1.00 45.01 17 HIS B C 1
ATOM 1167 O O . HIS B 1 36 ? 58.653 6.799 110.113 1.00 44.38 17 HIS B O 1
ATOM 1174 N N . LEU B 1 37 ? 58.678 4.550 110.234 1.00 44.00 18 LEU B N 1
ATOM 1175 C CA . LEU B 1 37 ? 57.225 4.451 110.129 1.00 43.69 18 LEU B CA 1
ATOM 1176 C C . LEU B 1 37 ? 56.529 5.188 111.265 1.00 44.96 18 LEU B C 1
ATOM 1177 O O . LEU B 1 37 ? 55.579 5.942 111.032 1.00 45.15 18 LEU B O 1
ATOM 1182 N N . GLU B 1 38 ? 56.999 5.012 112.500 1.00 45.75 19 GLU B N 1
ATOM 1183 C CA . GLU B 1 38 ? 56.330 5.679 113.609 1.00 47.86 19 GLU B CA 1
ATOM 1184 C C . GLU B 1 38 ? 56.481 7.195 113.524 1.00 44.14 19 GLU B C 1
ATOM 1185 O O . GLU B 1 38 ? 55.514 7.930 113.753 1.00 44.65 19 GLU B O 1
ATOM 1191 N N . ALA B 1 39 ? 57.682 7.684 113.192 1.00 42.35 20 ALA B N 1
ATOM 1192 C CA . ALA B 1 39 ? 57.870 9.122 113.023 1.00 41.39 20 ALA B CA 1
ATOM 1193 C C . ALA B 1 39 ? 57.015 9.671 111.886 1.00 40.98 20 ALA B C 1
ATOM 1194 O O . ALA B 1 39 ? 56.486 10.784 111.981 1.00 42.39 20 ALA B O 1
ATOM 1196 N N . PHE B 1 40 ? 56.872 8.906 110.799 1.00 39.51 21 PHE B N 1
ATOM 1197 C CA . PHE B 1 40 ? 56.012 9.330 109.698 1.00 38.38 21 PHE B CA 1
ATOM 1198 C C . PHE B 1 40 ? 54.577 9.499 110.176 1.00 37.08 21 PHE B C 1
ATOM 1199 O O . PHE B 1 40 ? 53.926 10.511 109.887 1.00 36.49 21 PHE B O 1
ATOM 1207 N N . LYS B 1 41 ? 54.069 8.515 110.921 1.00 36.60 22 LYS B N 1
ATOM 1208 C CA . LYS B 1 41 ? 52.689 8.587 111.383 1.00 38.15 22 LYS B CA 1
ATOM 1209 C C . LYS B 1 41 ? 52.491 9.719 112.383 1.00 36.74 22 LYS B C 1
ATOM 1210 O O . LYS B 1 41 ? 51.418 10.329 112.424 1.00 36.38 22 LYS B O 1
ATOM 1216 N N . ALA B 1 42 ? 53.507 10.028 113.195 1.00 36.22 23 ALA B N 1
ATOM 1217 C CA . ALA B 1 42 ? 53.368 11.179 114.078 1.00 37.98 23 ALA B CA 1
ATOM 1218 C C . ALA B 1 42 ? 53.264 12.468 113.278 1.00 39.53 23 ALA B C 1
ATOM 1219 O O . ALA B 1 42 ? 52.457 13.346 113.605 1.00 38.56 23 ALA B O 1
ATOM 1221 N N . TYR B 1 43 ? 54.060 12.592 112.213 1.00 40.45 24 TYR B N 1
ATOM 1222 C CA . TYR B 1 43 ? 53.977 13.775 111.363 1.00 40.84 24 TYR B CA 1
ATOM 1223 C C . TYR B 1 43 ? 52.633 13.875 110.655 1.00 38.22 24 TYR B C 1
ATOM 1224 O O . TYR B 1 43 ? 52.187 14.984 110.339 1.00 39.14 24 TYR B O 1
ATOM 1233 N N . CYS B 1 44 ? 51.978 12.741 110.393 1.00 36.04 25 CYS B N 1
ATOM 1234 C CA . CYS B 1 44 ? 50.681 12.794 109.722 1.00 34.59 25 CYS B CA 1
ATOM 1235 C C . CYS B 1 44 ? 49.690 13.653 110.495 1.00 34.54 25 CYS B C 1
ATOM 1236 O O . CYS B 1 44 ? 48.883 14.375 109.899 1.00 34.80 25 CYS B O 1
ATOM 1239 N N . ALA B 1 45 ? 49.721 13.574 111.825 1.00 34.09 26 ALA B N 1
ATOM 1240 C CA . ALA B 1 45 ? 48.828 14.397 112.628 1.00 35.71 26 ALA B CA 1
ATOM 1241 C C . ALA B 1 45 ? 49.147 15.877 112.469 1.00 35.37 26 ALA B C 1
ATOM 1242 O O . ALA B 1 45 ? 48.240 16.716 112.525 1.00 34.54 26 ALA B O 1
ATOM 1244 N N . VAL B 1 46 ? 50.427 16.210 112.275 1.00 33.84 27 VAL B N 1
ATOM 1245 C CA . VAL B 1 46 ? 50.830 17.597 112.060 1.00 34.44 27 VAL B CA 1
ATOM 1246 C C . VAL B 1 46 ? 50.377 18.075 110.688 1.00 32.79 27 VAL B C 1
ATOM 1247 O O . VAL B 1 46 ? 49.905 19.208 110.535 1.00 33.78 27 VAL B O 1
ATOM 1251 N N . PHE B 1 47 ? 50.536 17.231 109.664 1.00 32.66 28 PHE B N 1
ATOM 1252 C CA . PHE B 1 47 ? 50.040 17.581 108.337 1.00 32.68 28 PHE B CA 1
ATOM 1253 C C . PHE B 1 47 ? 48.527 17.765 108.351 1.00 31.06 28 PHE B C 1
ATOM 1254 O O . PHE B 1 47 ? 47.998 18.667 107.694 1.00 32.34 28 PHE B O 1
ATOM 1262 N N . ILE B 1 48 ? 47.820 16.932 109.118 1.00 30.10 29 ILE B N 1
ATOM 1263 C CA . ILE B 1 48 ? 46.367 17.044 109.205 1.00 31.34 29 ILE B CA 1
ATOM 1264 C C . ILE B 1 48 ? 45.959 18.339 109.895 1.00 33.95 29 ILE B C 1
ATOM 1265 O O . ILE B 1 48 ? 45.022 19.020 109.461 1.00 35.05 29 ILE B O 1
ATOM 1270 N N . GLU B 1 49 ? 46.637 18.694 110.987 1.00 35.59 30 GLU B N 1
ATOM 1271 C CA . GLU B 1 49 ? 46.344 19.968 111.633 1.00 39.47 30 GLU B CA 1
ATOM 1272 C C . GLU B 1 49 ? 46.542 21.129 110.666 1.00 38.14 30 GLU B C 1
ATOM 1273 O O . GLU B 1 49 ? 45.680 22.007 110.552 1.00 37.39 30 GLU B O 1
ATOM 1279 N N . LYS B 1 50 ? 47.673 21.140 109.953 1.00 36.04 31 LYS B N 1
ATOM 1280 C CA . LYS B 1 50 ? 47.971 22.242 109.041 1.00 36.38 31 LYS B CA 1
ATOM 1281 C C . LYS B 1 50 ? 46.979 22.291 107.887 1.00 34.03 31 LYS B C 1
ATOM 1282 O O . LYS B 1 50 ? 46.519 23.371 107.499 1.00 34.41 31 LYS B O 1
ATOM 1288 N N . THR B 1 51 ? 46.641 21.126 107.323 1.00 31.13 32 THR B N 1
ATOM 1289 C CA . THR B 1 51 ? 45.736 21.083 106.181 1.00 30.13 32 THR B CA 1
ATOM 1290 C C . THR B 1 51 ? 44.310 21.431 106.584 1.00 31.53 32 THR B C 1
ATOM 1291 O O . THR B 1 51 ? 43.560 21.988 105.775 1.00 32.18 32 THR B O 1
ATOM 1295 N N . SER B 1 52 ? 43.931 21.149 107.834 1.00 31.99 33 SER B N 1
ATOM 1296 C CA . SER B 1 52 ? 42.593 21.476 108.313 1.00 33.19 33 SER B CA 1
ATOM 1297 C C . SER B 1 52 ? 42.281 22.965 108.250 1.00 35.96 33 SER B C 1
ATOM 1298 O O . SER B 1 52 ? 41.108 23.336 108.356 1.00 37.69 33 SER B O 1
ATOM 1301 N N . LYS B 1 53 ? 43.286 23.819 108.080 1.00 36.46 34 LYS B N 1
ATOM 1302 C CA . LYS B 1 53 ? 43.037 25.251 107.998 1.00 38.86 34 LYS B CA 1
ATOM 1303 C C . LYS B 1 53 ? 42.692 25.705 106.587 1.00 37.72 34 LYS B C 1
ATOM 1304 O O . LYS B 1 53 ? 42.358 26.883 106.398 1.00 39.78 34 LYS B O 1
ATOM 1310 N N . GLU B 1 54 ? 42.763 24.801 105.607 1.00 34.35 35 GLU B N 1
ATOM 1311 C CA . GLU B 1 54 ? 42.503 25.142 104.212 1.00 33.62 35 GLU B CA 1
ATOM 1312 C C . GLU B 1 54 ? 41.005 25.065 103.944 1.00 34.58 35 GLU B C 1
ATOM 1313 O O . GLU B 1 54 ? 40.426 23.976 104.038 1.00 34.67 35 GLU B O 1
ATOM 1319 N N . PRO B 1 55 ? 40.348 26.171 103.593 1.00 35.75 36 PRO B N 1
ATOM 1320 C CA . PRO B 1 55 ? 38.903 26.104 103.326 1.00 35.58 36 PRO B CA 1
ATOM 1321 C C . PRO B 1 55 ? 38.561 25.226 102.142 1.00 35.23 36 PRO B C 1
ATOM 1322 O O . PRO B 1 55 ? 37.470 24.646 102.102 1.00 34.92 36 PRO B O 1
ATOM 1326 N N . GLY B 1 56 ? 39.466 25.111 101.179 1.00 32.18 37 GLY B N 1
ATOM 1327 C CA . GLY B 1 56 ? 39.227 24.315 99.998 1.00 30.26 37 GLY B CA 1
ATOM 1328 C C . GLY B 1 56 ? 39.537 22.846 100.135 1.00 29.97 37 GLY B C 1
ATOM 1329 O O . GLY B 1 56 ? 39.323 22.096 99.180 1.00 30.35 37 GLY B O 1
ATOM 1330 N N . CYS B 1 57 ? 40.048 22.400 101.281 1.00 27.47 38 CYS B N 1
ATOM 1331 C CA . CYS B 1 57 ? 40.285 20.977 101.501 1.00 28.08 38 CYS B CA 1
ATOM 1332 C C . CYS B 1 57 ? 39.057 20.349 102.153 1.00 27.27 38 CYS B C 1
ATOM 1333 O O . CYS B 1 57 ? 38.643 20.761 103.239 1.00 28.62 38 CYS B O 1
ATOM 1336 N N . LEU B 1 58 ? 38.482 19.349 101.485 1.00 26.32 39 LEU B N 1
ATOM 1337 C CA . LEU B 1 58 ? 37.290 18.669 101.975 1.00 26.88 39 LEU B CA 1
ATOM 1338 C C . LEU B 1 58 ? 37.592 17.342 102.656 1.00 25.76 39 LEU B C 1
ATOM 1339 O O . LEU B 1 58 ? 36.750 16.849 103.412 1.00 26.79 39 LEU B O 1
ATOM 1344 N N . TYR B 1 59 ? 38.755 16.748 102.397 1.00 24.17 40 TYR B N 1
ATOM 1345 C CA . TYR B 1 59 ? 39.080 15.439 102.940 1.00 21.86 40 TYR B CA 1
ATOM 1346 C C . TYR B 1 59 ? 40.586 15.256 102.834 1.00 25.24 40 TYR B C 1
ATOM 1347 O O . TYR B 1 59 ? 41.192 15.644 101.832 1.00 23.85 40 TYR B O 1
ATOM 1356 N N . TYR B 1 60 ? 41.186 14.680 103.881 1.00 24.26 41 TYR B N 1
ATOM 1357 C CA . TYR B 1 60 ? 42.637 14.503 103.923 1.00 25.13 41 TYR B CA 1
ATOM 1358 C C . TYR B 1 60 ? 42.894 13.317 104.851 1.00 25.02 41 TYR B C 1
ATOM 1359 O O . TYR B 1 60 ? 42.880 13.482 106.077 1.00 26.26 41 TYR B O 1
ATOM 1368 N N . GLY B 1 61 ? 43.118 12.139 104.278 1.00 26.54 42 GLY B N 1
ATOM 1369 C CA . GLY B 1 61 ? 43.225 10.917 105.066 1.00 26.07 42 GLY B CA 1
ATOM 1370 C C . GLY B 1 61 ? 44.394 10.049 104.657 1.00 26.19 42 GLY B C 1
ATOM 1371 O O . GLY B 1 61 ? 44.627 9.822 103.467 1.00 27.08 42 GLY B O 1
ATOM 1372 N N . PHE B 1 62 ? 45.101 9.525 105.663 1.00 26.07 43 PHE B N 1
ATOM 1373 C CA . PHE B 1 62 ? 46.301 8.720 105.478 1.00 26.13 43 PHE B CA 1
ATOM 1374 C C . PHE B 1 62 ? 45.982 7.252 105.729 1.00 26.32 43 PHE B C 1
ATOM 1375 O O . PHE B 1 62 ? 45.398 6.903 106.763 1.00 26.53 43 PHE B O 1
ATOM 1383 N N . SER B 1 63 ? 46.403 6.390 104.807 1.00 25.98 44 SER B N 1
ATOM 1384 C CA . SER B 1 63 ? 46.183 4.954 104.917 1.00 25.97 44 SER B CA 1
ATOM 1385 C C . SER B 1 63 ? 47.490 4.224 104.635 1.00 26.77 44 SER B C 1
ATOM 1386 O O . SER B 1 63 ? 48.414 4.771 104.029 1.00 28.33 44 SER B O 1
ATOM 1389 N N . PHE B 1 64 ? 47.573 2.976 105.090 1.00 26.21 45 PHE B N 1
ATOM 1390 C CA . PHE B 1 64 ? 48.848 2.270 105.052 1.00 27.09 45 PHE B CA 1
ATOM 1391 C C . PHE B 1 64 ? 48.673 0.816 104.652 1.00 29.69 45 PHE B C 1
ATOM 1392 O O . PHE B 1 64 ? 47.812 0.115 105.189 1.00 28.67 45 PHE B O 1
ATOM 1400 N N . ASN B 1 65 ? 49.516 0.372 103.724 1.00 31.32 46 ASN B N 1
ATOM 1401 C CA . ASN B 1 65 ? 49.669 -1.035 103.370 1.00 33.16 46 ASN B CA 1
ATOM 1402 C C . ASN B 1 65 ? 51.068 -1.430 103.825 1.00 36.83 46 ASN B C 1
ATOM 1403 O O . ASN B 1 65 ? 52.026 -1.405 103.051 1.00 35.06 46 ASN B O 1
ATOM 1408 N N . GLY B 1 66 ? 51.178 -1.784 105.099 1.00 39.90 47 GLY B N 1
ATOM 1409 C CA . GLY B 1 66 ? 52.483 -2.021 105.689 1.00 39.92 47 GLY B CA 1
ATOM 1410 C C . GLY B 1 66 ? 53.290 -0.740 105.665 1.00 42.60 47 GLY B C 1
ATOM 1411 O O . GLY B 1 66 ? 52.864 0.298 106.187 1.00 44.33 47 GLY B O 1
ATOM 1412 N N . THR B 1 67 ? 54.464 -0.794 105.036 1.00 42.17 48 THR B N 1
ATOM 1413 C CA . THR B 1 67 ? 55.305 0.386 104.908 1.00 43.24 48 THR B CA 1
ATOM 1414 C C . THR B 1 67 ? 54.903 1.285 103.748 1.00 42.02 48 THR B C 1
ATOM 1415 O O . THR B 1 67 ? 55.492 2.361 103.599 1.00 43.30 48 THR B O 1
ATOM 1419 N N . GLN B 1 68 ? 53.948 0.868 102.916 1.00 38.69 49 GLN B N 1
ATOM 1420 C CA . GLN B 1 68 ? 53.449 1.716 101.841 1.00 38.79 49 GLN B CA 1
ATOM 1421 C C . GLN B 1 68 ? 52.404 2.663 102.412 1.00 37.08 49 GLN B C 1
ATOM 1422 O O . GLN B 1 68 ? 51.370 2.215 102.919 1.00 38.14 49 GLN B O 1
ATOM 1428 N N . GLY B 1 69 ? 52.667 3.966 102.322 1.00 32.92 50 GLY B N 1
ATOM 1429 C CA . GLY B 1 69 ? 51.733 4.973 102.772 1.00 31.70 50 GLY B CA 1
ATOM 1430 C C . GLY B 1 69 ? 50.985 5.605 101.605 1.00 29.48 50 GLY B C 1
ATOM 1431 O O . GLY B 1 69 ? 51.389 5.505 100.451 1.00 27.76 50 GLY B O 1
ATOM 1432 N N . HIS B 1 70 ? 49.897 6.291 101.944 1.00 27.44 51 HIS B N 1
ATOM 1433 C CA . HIS B 1 70 ? 48.990 6.853 100.953 1.00 25.75 51 HIS B CA 1
ATOM 1434 C C . HIS B 1 70 ? 48.217 7.986 101.610 1.00 25.79 51 HIS B C 1
ATOM 1435 O O . HIS B 1 70 ? 47.857 7.901 102.783 1.00 27.12 51 HIS B O 1
ATOM 1442 N N . CYS B 1 71 ? 47.976 9.058 100.851 1.00 26.42 52 CYS B N 1
ATOM 1443 C CA . CYS B 1 71 ? 47.044 10.089 101.291 1.00 26.06 52 CYS B CA 1
ATOM 1444 C C . CYS B 1 71 ? 45.977 10.266 100.223 1.00 26.05 52 CYS B C 1
ATOM 1445 O O . CYS B 1 71 ? 46.294 10.322 99.032 1.00 26.93 52 CYS B O 1
ATOM 1448 N N . ARG B 1 72 ? 44.719 10.320 100.651 1.00 25.28 53 ARG B N 1
ATOM 1449 C CA . ARG B 1 72 ? 43.590 10.657 99.788 1.00 25.56 53 ARG B CA 1
ATOM 1450 C C . ARG B 1 72 ? 43.229 12.095 100.133 1.00 25.19 53 ARG B C 1
ATOM 1451 O O . ARG B 1 72 ? 42.779 12.371 101.247 1.00 27.39 53 ARG B O 1
ATOM 1459 N N . GLU B 1 73 ? 43.416 13.003 99.177 1.00 25.15 54 GLU B N 1
ATOM 1460 C CA . GLU B 1 73 ? 43.221 14.433 99.394 1.00 24.74 54 GLU B CA 1
ATOM 1461 C C . GLU B 1 73 ? 42.165 14.918 98.414 1.00 25.34 54 GLU B C 1
ATOM 1462 O O . GLU B 1 73 ? 42.315 14.735 97.202 1.00 27.03 54 GLU B O 1
ATOM 1468 N N . VAL B 1 74 ? 41.097 15.520 98.926 1.00 24.28 55 VAL B N 1
ATOM 1469 C CA . VAL B 1 74 ? 40.020 16.048 98.092 1.00 23.64 55 VAL B CA 1
ATOM 1470 C C . VAL B 1 74 ? 39.975 17.559 98.254 1.00 23.41 55 VAL B C 1
ATOM 1471 O O . VAL B 1 74 ? 39.876 18.066 99.377 1.00 24.57 55 VAL B O 1
ATOM 1475 N N . TYR B 1 75 ? 40.035 18.280 97.132 1.00 25.01 56 TYR B N 1
ATOM 1476 C CA . TYR B 1 75 ? 39.964 19.732 97.127 1.00 26.71 56 TYR B CA 1
ATOM 1477 C C . TYR B 1 75 ? 38.779 20.201 96.301 1.00 26.72 56 TYR B C 1
ATOM 1478 O O . TYR B 1 75 ? 38.368 19.538 95.346 1.00 27.26 56 TYR B O 1
ATOM 1487 N N . SER B 1 76 ? 38.221 21.354 96.678 1.00 30.91 57 SER B N 1
ATOM 1488 C CA . SER B 1 76 ? 37.016 21.809 96.001 1.00 32.47 57 SER B CA 1
ATOM 1489 C C . SER B 1 76 ? 37.272 22.229 94.558 1.00 29.92 57 SER B C 1
ATOM 1490 O O . SER B 1 76 ? 36.328 22.248 93.772 1.00 29.48 57 SER B O 1
ATOM 1493 N N . ASP B 1 77 ? 38.513 22.545 94.190 1.00 29.25 58 ASP B N 1
ATOM 1494 C CA . ASP B 1 77 ? 38.868 22.856 92.806 1.00 31.34 58 ASP B CA 1
ATOM 1495 C C . ASP B 1 77 ? 40.390 22.832 92.687 1.00 29.35 58 ASP B C 1
ATOM 1496 O O . ASP B 1 77 ? 41.104 22.571 93.661 1.00 29.13 58 ASP B O 1
ATOM 1501 N N . ALA B 1 78 ? 40.883 23.117 91.480 1.00 30.40 59 ALA B N 1
ATOM 1502 C CA . ALA B 1 78 ? 42.323 23.090 91.236 1.00 33.44 59 ALA B CA 1
ATOM 1503 C C . ALA B 1 78 ? 43.061 24.095 92.116 1.00 34.92 59 ALA B C 1
ATOM 1504 O O . ALA B 1 78 ? 44.172 23.819 92.587 1.00 33.85 59 ALA B O 1
ATOM 1506 N N . GLN B 1 79 ? 42.472 25.274 92.332 1.00 37.48 60 GLN B N 1
ATOM 1507 C CA . GLN B 1 79 ? 43.119 26.266 93.188 1.00 39.59 60 GLN B CA 1
ATOM 1508 C C . GLN B 1 79 ? 43.327 25.725 94.593 1.00 34.88 60 GLN B C 1
ATOM 1509 O O . GLN B 1 79 ? 44.331 26.035 95.243 1.00 34.13 60 GLN B O 1
ATOM 1515 N N . GLY B 1 80 ? 42.385 24.915 95.077 1.00 33.44 61 GLY B N 1
ATOM 1516 C CA . GLY B 1 80 ? 42.545 24.317 96.392 1.00 32.28 61 GLY B CA 1
ATOM 1517 C C . GLY B 1 80 ? 43.783 23.447 96.492 1.00 30.37 61 GLY B C 1
ATOM 1518 O O . GLY B 1 80 ? 44.503 23.495 97.491 1.00 30.55 61 GLY B O 1
ATOM 1519 N N . LEU B 1 81 ? 44.039 22.625 95.465 1.00 29.98 62 LEU B N 1
ATOM 1520 C CA . LEU B 1 81 ? 45.250 21.806 95.465 1.00 29.63 62 LEU B CA 1
ATOM 1521 C C . LEU B 1 81 ? 46.502 22.677 95.443 1.00 30.99 62 LEU B C 1
ATOM 1522 O O . LEU B 1 81 ? 47.473 22.402 96.160 1.00 33.12 62 LEU B O 1
ATOM 1527 N N . LEU B 1 82 ? 46.498 23.736 94.633 1.00 30.82 63 LEU B N 1
ATOM 1528 C CA . LEU B 1 82 ? 47.647 24.638 94.611 1.00 32.30 63 LEU B CA 1
ATOM 1529 C C . LEU B 1 82 ? 47.842 25.332 95.955 1.00 32.56 63 LEU B C 1
ATOM 1530 O O . LEU B 1 82 ? 48.977 25.482 96.416 1.00 31.89 63 LEU B O 1
ATOM 1535 N N . ASN B 1 83 ? 46.751 25.765 96.592 1.00 33.33 64 ASN B N 1
ATOM 1536 C CA . ASN B 1 83 ? 46.852 26.336 97.933 1.00 36.46 64 ASN B CA 1
ATOM 1537 C C . ASN B 1 83 ? 47.463 25.341 98.914 1.00 35.24 64 ASN B C 1
ATOM 1538 O O . ASN B 1 83 ? 48.242 25.729 99.794 1.00 34.50 64 ASN B O 1
ATOM 1543 N N . HIS B 1 84 ? 47.111 24.056 98.789 1.00 33.25 65 HIS B N 1
ATOM 1544 C CA . HIS B 1 84 ? 47.621 23.047 99.716 1.00 32.04 65 HIS B CA 1
ATOM 1545 C C . HIS B 1 84 ? 49.125 22.879 99.577 1.00 33.83 65 HIS B C 1
ATOM 1546 O O . HIS B 1 84 ? 49.845 22.783 100.580 1.00 33.02 65 HIS B O 1
ATOM 1553 N N . LEU B 1 85 ? 49.623 22.849 98.338 1.00 33.65 66 LEU B N 1
ATOM 1554 C CA . LEU B 1 85 ? 51.056 22.680 98.126 1.00 33.17 66 LEU B CA 1
ATOM 1555 C C . LEU B 1 85 ? 51.846 23.824 98.743 1.00 33.08 66 LEU B C 1
ATOM 1556 O O . LEU B 1 85 ? 52.932 23.612 99.296 1.00 33.40 66 LEU B O 1
ATOM 1561 N N . VAL B 1 86 ? 51.323 25.046 98.649 1.00 35.53 67 VAL B N 1
ATOM 1562 C CA . VAL B 1 86 ? 51.984 26.184 99.277 1.00 37.15 67 VAL B CA 1
ATOM 1563 C C . VAL B 1 86 ? 51.874 26.085 100.793 1.00 37.70 67 VAL B C 1
ATOM 1564 O O . VAL B 1 86 ? 52.852 26.298 101.523 1.00 39.94 67 VAL B O 1
ATOM 1568 N N . ASN B 1 87 ? 50.677 25.749 101.282 1.00 37.13 68 ASN B N 1
ATOM 1569 C CA . ASN B 1 87 ? 50.425 25.685 102.719 1.00 35.87 68 ASN B CA 1
ATOM 1570 C C . ASN B 1 87 ? 51.293 24.629 103.390 1.00 36.27 68 ASN B C 1
ATOM 1571 O O . ASN B 1 87 ? 51.739 24.813 104.531 1.00 38.42 68 ASN B O 1
ATOM 1576 N N . ILE B 1 88 ? 51.556 23.519 102.693 1.00 38.25 69 ILE B N 1
ATOM 1577 C CA . ILE B 1 88 ? 52.237 22.384 103.297 1.00 38.42 69 ILE B CA 1
ATOM 1578 C C . ILE B 1 88 ? 53.737 22.381 103.029 1.00 38.92 69 ILE B C 1
ATOM 1579 O O . ILE B 1 88 ? 54.442 21.486 103.517 1.00 39.67 69 ILE B O 1
ATOM 1584 N N . ALA B 1 89 ? 54.252 23.374 102.297 1.00 37.11 70 ALA B N 1
ATOM 1585 C CA . ALA B 1 89 ? 55.633 23.313 101.830 1.00 38.58 70 ALA B CA 1
ATOM 1586 C C . ALA B 1 89 ? 56.632 23.284 102.982 1.00 42.83 70 ALA B C 1
ATOM 1587 O O . ALA B 1 89 ? 57.615 22.535 102.933 1.00 45.74 70 ALA B O 1
ATOM 1589 N N . GLU B 1 90 ? 56.403 24.085 104.027 1.00 43.80 71 GLU B N 1
ATOM 1590 C CA . GLU B 1 90 ? 57.349 24.112 105.143 1.00 47.68 71 GLU B CA 1
ATOM 1591 C C . GLU B 1 90 ? 57.388 22.773 105.874 1.00 48.40 71 GLU B C 1
ATOM 1592 O 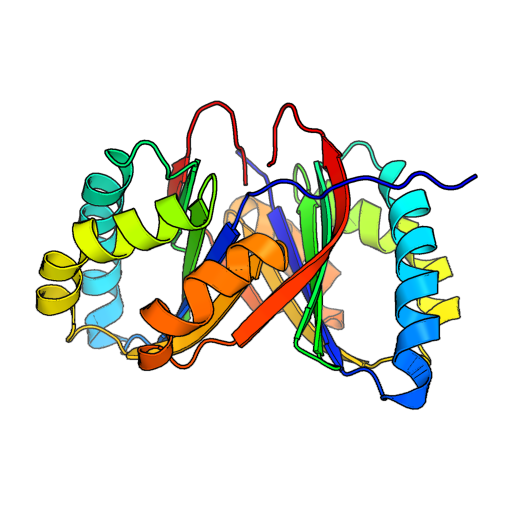O . GLU B 1 90 ? 58.462 22.301 106.272 1.00 48.01 71 GLU B O 1
ATOM 1598 N N . LEU B 1 91 ? 56.228 22.147 106.065 1.00 48.07 72 LEU B N 1
ATOM 1599 C CA . LEU B 1 91 ? 56.203 20.829 106.689 1.00 49.05 72 LEU B CA 1
ATOM 1600 C C . LEU B 1 91 ? 56.863 19.784 105.801 1.00 50.99 72 LEU B C 1
ATOM 1601 O O . LEU B 1 91 ? 57.563 18.894 106.299 1.00 50.09 72 LEU B O 1
ATOM 1606 N N . ASN B 1 92 ? 56.649 19.873 104.483 1.00 53.93 73 ASN B N 1
ATOM 1607 C CA . ASN B 1 92 ? 57.292 18.946 103.557 1.00 58.53 73 ASN B CA 1
ATOM 1608 C C . ASN B 1 92 ? 58.802 18.947 103.747 1.00 58.69 73 ASN B C 1
ATOM 1609 O O . ASN B 1 92 ? 59.431 17.888 103.816 1.00 58.05 73 ASN B O 1
ATOM 1614 N N . SER B 1 93 ? 59.400 20.136 103.854 1.00 60.40 74 SER B N 1
ATOM 1615 C CA . SER B 1 93 ? 60.848 20.223 104.014 1.00 61.86 74 SER B CA 1
ATOM 1616 C C . SER B 1 93 ? 61.299 19.674 105.360 1.00 61.08 74 SER B C 1
ATOM 1617 O O . SER B 1 93 ? 62.403 19.127 105.470 1.00 60.27 74 SER B O 1
ATOM 1620 N N . GLU B 1 94 ? 60.479 19.803 106.408 1.00 61.50 75 GLU B N 1
ATOM 1621 C CA . GLU B 1 94 ? 60.859 19.249 107.703 1.00 62.30 75 GLU B CA 1
ATOM 1622 C C . GLU B 1 94 ? 60.874 17.727 107.669 1.00 59.16 75 GLU B C 1
ATOM 1623 O O . GLU B 1 94 ? 61.802 17.094 108.186 1.00 58.01 75 GLU B O 1
ATOM 1629 N N . ALA B 1 95 ? 59.866 17.126 107.038 1.00 57.48 76 ALA B N 1
ATOM 1630 C CA . ALA B 1 95 ? 59.669 15.685 107.081 1.00 57.09 76 ALA B CA 1
ATOM 1631 C C . ALA B 1 95 ? 60.176 14.956 105.842 1.00 58.62 76 ALA B C 1
ATOM 1632 O O . ALA B 1 95 ? 60.035 13.732 105.768 1.00 55.51 76 ALA B O 1
ATOM 1634 N N . PHE B 1 96 ? 60.783 15.660 104.880 1.00 64.55 77 PHE B N 1
ATOM 1635 C CA . PHE B 1 96 ? 61.068 15.029 103.591 1.00 70.13 77 PHE B CA 1
ATOM 1636 C C . PHE B 1 96 ? 62.074 13.885 103.679 1.00 70.21 77 PHE B C 1
ATOM 1637 O O . PHE B 1 96 ? 62.169 13.094 102.735 1.00 71.15 77 PHE B O 1
ATOM 1645 N N . HIS B 1 97 ? 62.798 13.755 104.786 1.00 69.10 78 HIS B N 1
ATOM 1646 C CA . HIS B 1 97 ? 63.781 12.691 104.936 1.00 68.03 78 HIS B CA 1
ATOM 1647 C C . HIS B 1 97 ? 63.195 11.397 105.485 1.00 62.55 78 HIS B C 1
ATOM 1648 O O . HIS B 1 97 ? 63.938 10.425 105.655 1.00 62.29 78 HIS B O 1
ATOM 1655 N N . LEU B 1 98 ? 61.892 11.353 105.765 1.00 55.96 79 LEU B N 1
ATOM 1656 C CA . LEU B 1 98 ? 61.298 10.163 106.360 1.00 50.76 79 LEU B CA 1
ATOM 1657 C C . LEU B 1 98 ? 60.765 9.170 105.335 1.00 48.88 79 LEU B C 1
ATOM 1658 O O . LEU B 1 98 ? 60.547 8.005 105.689 1.00 48.58 79 LEU B O 1
ATOM 1663 N N . ALA B 1 99 ? 60.549 9.589 104.089 1.00 46.89 80 ALA B N 1
ATOM 1664 C CA . ALA B 1 99 ? 59.972 8.710 103.078 1.00 45.45 80 ALA B CA 1
ATOM 1665 C C . ALA B 1 99 ? 60.203 9.322 101.702 1.00 44.06 80 ALA B C 1
ATOM 1666 O O . ALA B 1 99 ? 60.610 10.480 101.573 1.00 45.32 80 ALA B O 1
ATOM 1668 N N . SER B 1 100 ? 59.931 8.524 100.671 1.00 41.99 81 SER B N 1
ATOM 1669 C CA . SER B 1 100 ? 59.998 8.961 99.282 1.00 41.65 81 SER B CA 1
ATOM 1670 C C . SER B 1 100 ? 58.604 8.873 98.690 1.00 39.73 81 SER B C 1
ATOM 1671 O O . SER B 1 100 ? 57.915 7.868 98.878 1.00 40.62 81 SER B O 1
ATOM 1674 N N . ILE B 1 101 ? 58.195 9.919 97.980 1.00 37.87 82 ILE B N 1
ATOM 1675 C CA . ILE B 1 101 ? 56.962 9.861 97.198 1.00 37.25 82 ILE B CA 1
ATOM 1676 C C . ILE B 1 101 ? 57.299 9.157 95.887 1.00 37.83 82 ILE B C 1
ATOM 1677 O O . ILE B 1 101 ? 58.106 9.650 95.091 1.00 39.11 82 ILE B O 1
ATOM 1682 N N . VAL B 1 102 ? 56.696 7.981 95.678 1.00 35.54 83 VAL B N 1
ATOM 1683 C CA . VAL B 1 102 ? 57.023 7.128 94.538 1.00 35.34 83 VAL B CA 1
ATOM 1684 C C . VAL B 1 102 ? 56.004 7.239 93.417 1.00 36.24 83 VAL B C 1
ATOM 1685 O O . VAL B 1 102 ? 56.256 6.744 92.307 1.00 37.70 83 VAL B O 1
ATOM 1689 N N . ARG B 1 103 ? 54.869 7.874 93.669 1.00 34.17 84 ARG B N 1
ATOM 1690 C CA . ARG B 1 103 ? 53.830 8.041 92.670 1.00 32.52 84 ARG B CA 1
ATOM 1691 C C . ARG B 1 103 ? 52.911 9.143 93.171 1.00 29.62 84 ARG B C 1
ATOM 1692 O O . ARG B 1 103 ? 52.716 9.284 94.381 1.00 29.07 84 ARG B O 1
ATOM 1700 N N . TYR B 1 104 ? 52.380 9.937 92.243 1.00 28.96 85 TYR B N 1
ATOM 1701 C CA . TYR B 1 104 ? 51.511 11.064 92.578 1.00 27.21 85 TYR B CA 1
ATOM 1702 C C . TYR B 1 104 ? 50.444 11.158 91.500 1.00 26.49 85 TYR B C 1
ATOM 1703 O O . TYR B 1 104 ? 50.738 11.526 90.357 1.00 27.58 85 TYR B O 1
ATOM 1712 N N . GLU B 1 105 ? 49.205 10.842 91.864 1.00 23.99 86 GLU B N 1
ATOM 1713 C CA . GLU B 1 105 ? 48.088 10.882 90.933 1.00 22.41 86 GLU B CA 1
ATOM 1714 C C . GLU B 1 105 ? 47.216 12.093 91.224 1.00 22.96 86 GLU B C 1
ATOM 1715 O O . GLU B 1 105 ? 47.037 12.476 92.381 1.00 25.04 86 GLU B O 1
ATOM 1721 N N . VAL B 1 106 ? 46.673 12.690 90.168 1.00 22.79 87 VAL B N 1
ATOM 1722 C CA . VAL B 1 106 ? 45.702 13.764 90.295 1.00 22.34 87 VAL B CA 1
ATOM 1723 C C . VAL B 1 106 ? 44.500 13.411 89.433 1.00 22.77 87 VAL B C 1
ATOM 1724 O O . VAL B 1 106 ? 44.641 13.211 88.220 1.00 23.13 87 VAL B O 1
ATOM 1728 N N . HIS B 1 107 ? 43.322 13.339 90.054 1.00 22.22 88 HIS B N 1
ATOM 1729 C CA . HIS B 1 107 ? 42.087 12.951 89.384 1.00 22.09 88 HIS B CA 1
ATOM 1730 C C . HIS B 1 107 ? 41.106 14.113 89.415 1.00 22.32 88 HIS B C 1
ATOM 1731 O O . HIS B 1 107 ? 40.918 14.742 90.457 1.00 25.85 88 HIS B O 1
ATOM 1738 N N . GLY B 1 108 ? 40.458 14.387 88.283 1.00 20.89 89 GLY B N 1
ATOM 1739 C CA . GLY B 1 108 ? 39.447 15.422 88.244 1.00 23.12 89 GLY B CA 1
ATOM 1740 C C . GLY B 1 108 ? 38.987 15.716 86.833 1.00 21.46 89 GLY B C 1
ATOM 1741 O O . GLY B 1 108 ? 39.488 15.138 85.871 1.00 22.40 89 GLY B O 1
ATOM 1742 N N . PRO B 1 109 ? 38.051 16.654 86.680 1.00 22.45 90 PRO B N 1
ATOM 1743 C CA . PRO B 1 109 ? 37.584 17.009 85.336 1.00 24.60 90 PRO B CA 1
ATOM 1744 C C . PRO B 1 109 ? 38.682 17.710 84.548 1.00 24.40 90 PRO B C 1
ATOM 1745 O O . PRO B 1 109 ? 39.548 18.388 85.109 1.00 27.05 90 PRO B O 1
ATOM 1749 N N . ARG B 1 110 ? 38.612 17.559 83.220 1.00 25.99 91 ARG B N 1
ATOM 1750 C CA . ARG B 1 110 ? 39.657 18.075 82.336 1.00 30.45 91 ARG B CA 1
ATOM 1751 C C . ARG B 1 110 ? 39.882 19.566 82.540 1.00 32.64 91 ARG B C 1
ATOM 1752 O O . ARG B 1 110 ? 41.026 20.038 82.553 1.00 33.91 91 ARG B O 1
ATOM 1760 N N . GLU B 1 111 ? 38.803 20.324 82.704 1.00 33.96 92 GLU B N 1
ATOM 1761 C CA . GLU B 1 111 ? 38.934 21.772 82.780 1.00 38.53 92 GLU B CA 1
ATOM 1762 C C . GLU B 1 111 ? 39.689 22.212 84.031 1.00 36.59 92 GLU B C 1
ATOM 1763 O O . GLU B 1 111 ? 40.341 23.262 84.021 1.00 38.42 92 GLU B O 1
ATOM 1769 N N . GLU B 1 112 ? 39.632 21.425 85.107 1.00 32.86 93 GLU B N 1
ATOM 1770 C CA . GLU B 1 112 ? 40.434 21.740 86.285 1.00 31.16 93 GLU B CA 1
ATOM 1771 C C . GLU B 1 112 ? 41.860 21.217 86.153 1.00 28.86 93 GLU B C 1
ATOM 1772 O O . GLU B 1 112 ? 42.813 21.899 86.546 1.00 31.46 93 GLU B O 1
ATOM 1778 N N . LEU B 1 113 ? 42.031 20.003 85.620 1.00 27.81 94 LEU B N 1
ATOM 1779 C CA . LEU B 1 113 ? 43.377 19.470 85.432 1.00 28.75 94 LEU B CA 1
ATOM 1780 C C . LEU B 1 113 ? 44.187 20.305 84.446 1.00 31.69 94 LEU B C 1
ATOM 1781 O O . LEU B 1 113 ? 45.419 20.360 84.551 1.00 31.42 94 LEU B O 1
ATOM 1786 N N . ASP B 1 114 ? 43.521 20.962 83.494 1.00 34.13 95 ASP B N 1
ATOM 1787 C CA . ASP B 1 114 ? 44.223 21.859 82.582 1.00 38.16 95 ASP B CA 1
ATOM 1788 C C . ASP B 1 114 ? 44.942 22.967 83.339 1.00 39.14 95 ASP B C 1
ATOM 1789 O O . ASP B 1 114 ? 45.996 23.439 82.895 1.00 41.47 95 ASP B O 1
ATOM 1794 N N . LYS B 1 115 ? 44.393 23.400 84.475 1.00 38.29 96 LYS B N 1
ATOM 1795 C CA . LYS B 1 115 ? 45.029 24.435 85.282 1.00 38.48 96 LYS B CA 1
ATOM 1796 C C . LYS B 1 115 ? 46.193 23.910 86.107 1.00 37.56 96 LYS B C 1
ATOM 1797 O O . LYS B 1 115 ? 46.929 24.711 86.693 1.00 41.13 96 LYS B O 1
ATOM 1803 N N . LEU B 1 116 ? 46.383 22.592 86.164 1.00 36.36 97 LEU B N 1
ATOM 1804 C CA . LEU B 1 116 ? 47.393 21.988 87.016 1.00 32.49 97 LEU B CA 1
ATOM 1805 C C . LEU B 1 116 ? 48.563 21.385 86.252 1.00 35.12 97 LEU B C 1
ATOM 1806 O O . LEU B 1 116 ? 49.621 21.166 86.849 1.00 35.97 97 LEU B O 1
ATOM 1811 N N . ARG B 1 117 ? 48.407 21.113 84.954 1.00 35.45 98 ARG B N 1
ATOM 1812 C CA . ARG B 1 117 ? 49.462 20.407 84.230 1.00 36.95 98 ARG B CA 1
ATOM 1813 C C . ARG B 1 117 ? 50.773 21.188 84.206 1.00 39.24 98 ARG B C 1
ATOM 1814 O O . ARG B 1 117 ? 51.852 20.587 84.264 1.00 40.44 98 ARG B O 1
ATOM 1822 N N . GLY B 1 118 ? 50.707 22.513 84.136 1.00 41.61 99 GLY B N 1
ATOM 1823 C CA . GLY B 1 118 ? 51.892 23.342 84.200 1.00 44.08 99 GLY B CA 1
ATOM 1824 C C . GLY B 1 118 ? 52.499 23.412 85.589 1.00 45.99 99 GLY B C 1
ATOM 1825 O O . GLY B 1 118 ? 53.632 22.978 85.818 1.00 46.63 99 GLY B O 1
ATOM 1826 N N . PRO B 1 119 ? 51.744 23.957 86.548 1.00 48.43 100 PRO B N 1
ATOM 1827 C CA . PRO B 1 119 ? 52.272 24.091 87.919 1.00 49.99 100 PRO B CA 1
ATOM 1828 C C . PRO B 1 119 ? 52.773 22.797 88.549 1.00 50.02 100 PRO B C 1
ATOM 1829 O O . PRO B 1 119 ? 53.733 22.840 89.328 1.00 53.38 100 PRO B O 1
ATOM 1833 N N . LEU B 1 120 ? 52.155 21.654 88.247 1.00 44.03 101 LEU B N 1
ATOM 1834 C CA . LEU B 1 120 ? 52.467 20.404 88.932 1.00 42.23 101 LEU B CA 1
ATOM 1835 C C . LEU B 1 120 ? 53.510 19.550 88.219 1.00 42.79 101 LEU B C 1
ATOM 1836 O O . LEU B 1 120 ? 53.818 18.456 88.705 1.00 43.41 101 LEU B O 1
ATOM 1841 N N . ALA B 1 121 ? 54.066 20.017 87.098 1.00 43.26 102 ALA B N 1
ATOM 1842 C CA . ALA B 1 121 ? 54.974 19.181 86.315 1.00 46.29 102 ALA B CA 1
ATOM 1843 C C . ALA B 1 121 ? 56.133 18.644 87.147 1.00 48.02 102 ALA B C 1
ATOM 1844 O O . ALA B 1 121 ? 56.616 17.534 86.891 1.00 47.43 102 ALA B O 1
ATOM 1846 N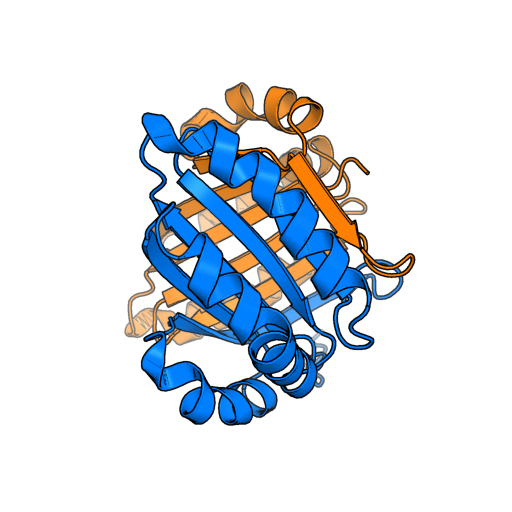 N . PHE B 1 122 ? 56.578 19.399 88.157 1.00 50.59 103 PHE B N 1
ATOM 1847 C CA . PHE B 1 122 ? 57.713 18.974 88.969 1.00 52.49 103 PHE B CA 1
ATOM 1848 C C . PHE B 1 122 ? 57.418 17.720 89.782 1.00 52.94 103 PHE B C 1
ATOM 1849 O O . PHE B 1 122 ? 58.357 17.042 90.216 1.00 53.54 103 PHE B O 1
ATOM 1857 N N . MET B 1 123 ? 56.146 17.401 90.009 1.00 52.14 104 MET B N 1
ATOM 1858 C CA . MET B 1 123 ? 55.774 16.177 90.701 1.00 54.60 104 MET B CA 1
ATOM 1859 C C . MET B 1 123 ? 55.686 14.981 89.767 1.00 52.38 104 MET B C 1
ATOM 1860 O O . MET B 1 123 ? 55.477 13.859 90.241 1.00 51.84 104 MET B O 1
ATOM 1865 N N . LYS B 1 124 ? 55.874 15.191 88.468 1.00 49.04 105 LYS B N 1
ATOM 1866 C CA . LYS B 1 124 ? 55.659 14.164 87.453 1.00 46.55 105 LYS B CA 1
ATOM 1867 C C . LYS B 1 124 ? 54.326 13.449 87.687 1.00 41.73 105 LYS B C 1
ATOM 1868 O O . LYS B 1 124 ? 54.287 12.220 87.829 1.00 41.27 105 LYS B O 1
ATOM 1874 N N . PRO B 1 125 ? 53.220 14.187 87.744 1.00 38.93 106 PRO B N 1
ATOM 1875 C CA . PRO B 1 125 ? 51.957 13.573 88.156 1.00 35.64 106 PRO B CA 1
ATOM 1876 C C . PRO B 1 125 ? 51.402 12.663 87.077 1.00 32.52 106 PRO B C 1
ATOM 1877 O O . PRO B 1 125 ? 51.682 12.816 85.887 1.00 34.47 106 PRO B O 1
ATOM 1881 N N . GLN B 1 126 ? 50.599 11.700 87.517 1.00 29.76 107 GLN B N 1
ATOM 1882 C CA . GLN B 1 126 ? 49.783 10.888 86.626 1.00 28.76 107 GLN B CA 1
ATOM 1883 C C . GLN B 1 126 ? 48.387 11.480 86.671 1.00 25.92 107 GLN B C 1
ATOM 1884 O O . GLN B 1 126 ? 47.707 11.389 87.696 1.00 28.20 107 GLN B O 1
ATOM 1890 N N . PHE B 1 127 ? 47.959 12.086 85.561 1.00 24.97 108 PHE B N 1
ATOM 1891 C CA . PHE B 1 127 ? 46.686 12.795 85.498 1.00 23.16 108 PHE B CA 1
ATOM 1892 C C . PHE B 1 127 ? 45.599 11.862 84.975 1.00 23.75 108 PHE B C 1
ATOM 1893 O O . PHE B 1 127 ? 45.727 11.321 83.873 1.00 24.73 108 PHE B O 1
ATOM 1901 N N . PHE B 1 128 ? 44.529 11.701 85.754 1.00 21.42 109 PHE B N 1
ATOM 1902 C CA . PHE B 1 128 ? 43.362 10.904 85.359 1.00 19.82 109 PHE B CA 1
ATOM 1903 C C . PHE B 1 128 ? 42.168 11.840 85.209 1.00 19.88 109 PHE B C 1
ATOM 1904 O O . PHE B 1 128 ? 41.680 12.387 86.200 1.00 23.49 109 PHE B O 1
ATOM 1912 N N . GLU B 1 129 ? 41.670 11.989 83.975 1.00 19.47 110 GLU B N 1
ATOM 1913 C CA . GLU B 1 129 ? 40.556 12.888 83.683 1.00 20.04 110 GLU B CA 1
ATOM 1914 C C . GLU B 1 129 ? 39.242 12.155 83.924 1.00 19.88 110 GLU B C 1
ATOM 1915 O O . GLU B 1 129 ? 38.946 11.152 83.254 1.00 19.14 110 GLU B O 1
ATOM 1921 N N . LEU B 1 130 ? 38.440 12.683 84.848 1.00 20.94 111 LEU B N 1
ATOM 1922 C CA . LEU B 1 130 ? 37.140 12.103 85.166 1.00 20.67 111 LEU B CA 1
ATOM 1923 C C . LEU B 1 130 ? 36.169 12.386 84.030 1.00 20.80 111 LEU B C 1
ATOM 1924 O O . LEU B 1 130 ? 35.978 13.541 83.637 1.00 23.80 111 LEU B O 1
ATOM 1929 N N . GLU B 1 131 ? 35.544 11.329 83.507 1.00 19.79 112 GLU B N 1
ATOM 1930 C CA . GLU B 1 131 ? 34.692 11.480 82.333 1.00 20.95 112 GLU B CA 1
ATOM 1931 C C . GLU B 1 131 ? 33.250 11.043 82.529 1.00 21.27 112 GLU B C 1
ATOM 1932 O O . GLU B 1 131 ? 32.366 11.601 81.872 1.00 24.64 112 GLU B O 1
ATOM 1938 N N . GLN B 1 132 ? 32.983 10.070 83.393 1.00 21.03 113 GLN B N 1
ATOM 1939 C CA . GLN B 1 132 ? 31.632 9.576 83.624 1.00 21.66 113 GLN B CA 1
ATOM 1940 C C . GLN B 1 132 ? 31.491 9.227 85.095 1.00 21.63 113 GLN B C 1
ATOM 1941 O O . GLN B 1 132 ? 32.378 8.594 85.661 1.00 22.69 113 GLN B O 1
ATOM 1947 N N . CYS B 1 133 ? 30.390 9.638 85.719 1.00 23.75 114 CYS B N 1
ATOM 1948 C CA . CYS B 1 133 ? 30.299 9.552 87.170 1.00 26.21 114 CYS B CA 1
ATOM 1949 C C . CYS B 1 133 ? 28.848 9.465 87.631 1.00 27.55 114 CYS B C 1
ATOM 1950 O O . CYS B 1 133 ? 27.947 10.059 87.035 1.00 29.85 114 CYS B O 1
ATOM 1953 N N . PHE B 1 134 ? 28.659 8.728 88.722 1.00 29.72 115 PHE B N 1
ATOM 1954 C CA . PHE B 1 134 ? 27.464 8.734 89.546 1.00 31.39 115 PHE B CA 1
ATOM 1955 C C . PHE B 1 134 ? 27.879 9.099 90.964 1.00 33.28 115 PHE B C 1
ATOM 1956 O O . PHE B 1 134 ? 28.937 8.667 91.434 1.00 34.06 115 PHE B O 1
ATOM 1964 N N . SER B 1 135 ? 27.067 9.907 91.634 1.00 33.99 116 SER B N 1
ATOM 1965 C CA . SER B 1 135 ? 27.302 10.162 93.048 1.00 38.21 116 SER B CA 1
ATOM 1966 C C . SER B 1 135 ? 25.996 10.577 93.700 1.00 40.58 116 SER B C 1
ATOM 1967 O O . SER B 1 135 ? 25.114 11.141 93.048 1.00 42.45 116 SER B O 1
ATOM 1970 N N . ARG B 1 136 ? 25.889 10.291 94.987 1.00 41.54 117 ARG B N 1
ATOM 1971 C CA . ARG B 1 136 ? 24.714 10.679 95.744 1.00 47.60 117 ARG B CA 1
ATOM 1972 C C . ARG B 1 136 ? 24.820 12.148 96.151 1.00 51.81 117 ARG B C 1
ATOM 1973 O O . ARG B 1 136 ? 25.923 12.685 96.267 1.00 51.05 117 ARG B O 1
ATOM 1981 N N . PRO B 1 137 ? 23.684 12.827 96.352 1.00 57.69 118 PRO B N 1
ATOM 1982 C CA . PRO B 1 137 ? 23.728 14.272 96.655 1.00 63.17 118 PRO B CA 1
ATOM 1983 C C . PRO B 1 137 ? 24.578 14.628 97.864 1.00 69.40 118 PRO B C 1
ATOM 1984 O O . PRO B 1 137 ? 24.895 15.809 98.052 1.00 71.02 118 PRO B O 1
ATOM 1988 N N . SER B 1 138 ? 24.963 13.644 98.671 1.00 73.21 119 SER B N 1
ATOM 1989 C CA . SER B 1 138 ? 25.685 13.878 99.908 1.00 76.42 119 SER B CA 1
ATOM 1990 C C . SER B 1 138 ? 27.199 13.845 99.744 1.00 73.82 119 SER B C 1
ATOM 1991 O O . SER B 1 138 ? 27.910 14.335 100.628 1.00 74.57 119 SER B O 1
ATOM 1994 N N . VAL B 1 139 ? 27.706 13.295 98.642 1.00 69.31 120 VAL B N 1
ATOM 1995 C CA . VAL B 1 139 ? 29.108 12.904 98.525 1.00 64.24 120 VAL B CA 1
ATOM 1996 C C . VAL B 1 139 ? 29.666 13.443 97.212 1.00 58.38 120 VAL B C 1
ATOM 1997 O O . VAL B 1 139 ? 29.282 12.978 96.132 1.00 59.28 120 VAL B O 1
ATOM 2001 N N . VAL B 1 140 ? 30.597 14.400 97.302 1.00 50.85 121 VAL B N 1
ATOM 2002 C CA . VAL B 1 140 ? 31.136 15.051 96.108 1.00 46.61 121 VAL B CA 1
ATOM 2003 C C . VAL B 1 140 ? 32.371 14.366 95.539 1.00 43.24 121 VAL B C 1
ATOM 2004 O O . VAL B 1 140 ? 32.787 14.701 94.419 1.00 42.26 121 VAL B O 1
ATOM 2008 N N . ALA B 1 141 ? 32.977 13.431 96.266 1.00 40.65 122 ALA B N 1
ATOM 2009 C CA . ALA B 1 141 ? 34.200 12.788 95.799 1.00 40.59 122 ALA B CA 1
ATOM 2010 C C . ALA B 1 141 ? 34.556 11.570 96.645 1.00 41.32 122 ALA B C 1
ATOM 2011 O O . ALA B 1 141 ? 35.423 10.780 96.267 1.00 42.33 122 ALA B O 1
#

Solvent-accessible surface area: 12155 Å² total; per-residue (Å²): 181,125,184,153,56,122,43,72,117,19,0,8,0,0,5,9,29,108,3,43,141,187,51,23,126,44,19,42,65,89,2,56,65,29,23,94,70,0,35,132,11,122,13,0,24,5,6,0,8,2,7,34,55,56,81,0,0,1,8,12,2,0,48,50,0,102,2,0,32,72,9,50,114,37,15,51,122,36,71,64,130,17,132,148,26,25,63,74,94,51,16,3,0,12,2,10,151,114,7,0,86,108,0,101,56,64,0,58,130,48,166,22,60,17,4,24,21,62,42,46,37,33,80,116,96,45,1,30,110,97,18,1,0,0,0,5,18,28,85,2,45,144,189,44,27,132,47,20,43,67,66,3,43,65,23,26,104,87,0,35,144,11,119,18,0,19,11,5,1,6,2,9,41,56,44,80,0,0,0,18,9,0,0,47,47,0,94,4,0,45,92,5,41,123,38,5,53,116,19,64,61,95,15,132,148,28,24,67,84,96,71,11,0,0,0,0,10,137,85,6,0,86,103,0,105,56,75,1,61,147,46,169,20,56,16,0,26,41,74,48,58,37,47,70,149,62,8,36,1

Nearest PDB structures (foldseek):
  6fxd-assembly1_B-2  TM=1.008E+00  e=7.374E-27  Pseudomonas fluorescens
  6fxd-assembly1_A-2  TM=9.944E-01  e=1.078E-25  Pseudomonas fluorescens
  4dn9-assembly1_A  TM=7.831E-01  e=5.247E-05  Chloroflexus aurantiacus J-10-fl
  1q8b-assembly1_A  TM=8.118E-01  e=3.278E-04  Bacillus subtilis
  7bio-assembly1_A  TM=7.111E-01  e=3.500E-04  Streptomyces bottropensis

Organism: Pseudomonas fluorescens (NCBI:txid294)